Protein AF-A0A934S3Y1-F1 (afdb_monomer)

Nearest PDB structures (foldseek):
  7drw-assembly1_a  TM=1.392E-01  e=5.653E+00  Homo sapiens

Foldseek 3Di:
DDPPDDDDDDDDDDDPDDDPPDDPPPCQVVVVVVLLVLLVVLVVLLVVCVPDPQQFDAPDWDFAQPAPAFFQADPVLDGWLLLVQLVVVVVVSVVVVCVVPDDDDDPDDDDDDDDPDDPDVVLVVQLQVSQVSSPHPVRRRVRGGTHHNDLLSSLRNLSNPPVPPPCSSSRVSSSCSNVVCSSVCNNVSNVVSVVVSVVVVVVVVVVVVVVVD

Secondary structure (DSSP, 8-state):
------------------------TTSHHHHHHHHHHHHHHHHHHHHHHHT-----PPPPPEESS-SSEE-SB-TTSPBPHHHHHHHHHHHHHHHHHTTTS-SS--------------TTHHHHHHHHHHHHHTTHHHHHHHT-SEEESSHHHHHHHHHHHHTTSTTHHHHHHHHHHH-GGGGGGHHHHHHHHHHHHHHHHHHHHHHHHHHT-

Radius of gyration: 23.36 Å; Cα contacts (8 Å, |Δi|>4): 183; chains: 1; bounding box: 90×40×64 Å

Mean predicted aligned error: 12.87 Å

Sequence (213 aa):
MSQNAIRSLLLVLLVLLVPLSRMEAGNTYADIAKAQMVIAEIQKIVDKYNKLTIDLEPPEPIHGNSGKFYCPFKEDGSLTEWANKALNVQAGAYAGEKAGSAAGKALASKVPLGGLMSNKIKKQGKKMGAMAAIGGDKFVKKTTALSFGSLDELIVYLHAAERGNPDYQSAVASAMAIYPDMQSRVDYAINQAYKKAAKAQKEAAKAAKKKSK

Organism: NCBI:txid415221

Structure (mmCIF, N/CA/C/O backbone):
data_AF-A0A934S3Y1-F1
#
_entry.id   AF-A0A934S3Y1-F1
#
loop_
_atom_site.group_PDB
_atom_site.id
_atom_site.type_symbol
_atom_site.label_atom_id
_atom_site.label_alt_id
_atom_site.label_comp_id
_atom_site.label_asym_id
_atom_site.label_entity_id
_atom_site.label_seq_id
_atom_site.pdbx_PDB_ins_code
_atom_site.Cartn_x
_atom_site.Cartn_y
_atom_site.Cartn_z
_atom_site.occupancy
_atom_site.B_iso_or_equiv
_atom_site.auth_seq_id
_atom_site.auth_comp_id
_atom_site.auth_asym_id
_atom_site.auth_atom_id
_atom_site.pdbx_PDB_model_num
ATOM 1 N N . MET A 1 1 ? 65.050 -0.548 -9.655 1.00 40.28 1 MET A N 1
ATOM 2 C CA . MET A 1 1 ? 64.092 -0.108 -8.614 1.00 40.28 1 MET A CA 1
ATOM 3 C C . MET A 1 1 ? 63.436 1.174 -9.097 1.00 40.28 1 MET A C 1
ATOM 5 O O . MET A 1 1 ? 64.136 2.086 -9.509 1.00 40.28 1 MET A O 1
ATOM 9 N N . SER A 1 2 ? 62.110 1.148 -9.201 1.00 38.06 2 SER A N 1
ATOM 10 C CA . SER A 1 2 ? 61.279 2.054 -10.003 1.00 38.06 2 SER A CA 1
ATOM 11 C C . SER A 1 2 ? 61.089 3.424 -9.334 1.00 38.06 2 SER A C 1
ATOM 13 O O . SER A 1 2 ? 60.613 3.481 -8.200 1.00 38.06 2 SER A O 1
ATOM 15 N N . GLN A 1 3 ? 61.395 4.505 -10.062 1.00 41.34 3 GLN A N 1
ATOM 16 C CA . GLN A 1 3 ? 60.988 5.880 -9.751 1.00 41.34 3 GLN A CA 1
ATOM 17 C C . GLN A 1 3 ? 59.477 6.041 -9.973 1.00 41.34 3 GLN A C 1
ATOM 19 O O . GLN A 1 3 ? 59.046 6.546 -11.001 1.00 41.34 3 GLN A O 1
ATOM 24 N N . ASN A 1 4 ? 58.669 5.613 -9.011 1.00 39.97 4 ASN A N 1
ATOM 25 C CA . ASN A 1 4 ? 57.246 5.937 -8.979 1.00 39.97 4 ASN A CA 1
ATOM 26 C C . ASN A 1 4 ? 56.934 6.578 -7.633 1.00 39.97 4 ASN A C 1
ATOM 28 O O . ASN A 1 4 ? 56.434 5.932 -6.718 1.00 39.97 4 ASN A O 1
ATOM 32 N N . ALA A 1 5 ? 57.257 7.860 -7.514 1.00 41.88 5 ALA A N 1
ATOM 33 C CA . ALA A 1 5 ? 56.656 8.718 -6.514 1.00 41.88 5 ALA A CA 1
ATOM 34 C C . ALA A 1 5 ? 56.642 10.153 -7.046 1.00 41.88 5 ALA A C 1
ATOM 36 O O . ALA A 1 5 ? 57.683 10.715 -7.368 1.00 41.88 5 ALA A O 1
ATOM 37 N N . ILE A 1 6 ? 55.440 10.731 -7.050 1.00 46.16 6 ILE A N 1
ATOM 38 C CA . ILE A 1 6 ? 55.160 12.169 -7.101 1.00 46.16 6 ILE A CA 1
ATOM 39 C C . ILE A 1 6 ? 55.193 12.784 -8.505 1.00 46.16 6 ILE A C 1
ATOM 41 O O . ILE A 1 6 ? 56.207 13.303 -8.958 1.00 46.16 6 ILE A O 1
ATOM 45 N N . ARG A 1 7 ? 54.011 12.841 -9.132 1.00 38.22 7 ARG A N 1
ATOM 46 C CA . ARG A 1 7 ? 53.503 14.045 -9.812 1.00 38.22 7 ARG A CA 1
ATOM 47 C C . ARG A 1 7 ? 51.997 13.921 -10.035 1.00 38.22 7 ARG A C 1
ATOM 49 O O . ARG A 1 7 ? 51.523 13.237 -10.933 1.00 38.22 7 ARG A O 1
ATOM 56 N N . SER A 1 8 ? 51.263 14.568 -9.142 1.00 36.06 8 SER A N 1
ATOM 57 C CA . SER A 1 8 ? 49.834 14.827 -9.255 1.00 36.06 8 SER A CA 1
ATOM 58 C C . SER A 1 8 ? 49.529 15.825 -10.381 1.00 36.06 8 SER A C 1
ATOM 60 O O . SER A 1 8 ? 50.337 16.713 -10.644 1.00 36.06 8 SER A O 1
ATOM 62 N N . LEU A 1 9 ? 48.272 15.761 -10.845 1.00 33.91 9 LEU A N 1
ATOM 63 C CA . LEU A 1 9 ? 47.391 16.888 -11.209 1.00 33.91 9 LEU A CA 1
ATOM 64 C C . LEU A 1 9 ? 47.220 17.246 -12.712 1.00 33.91 9 LEU A C 1
ATOM 66 O O . LEU A 1 9 ? 48.181 17.612 -13.376 1.00 33.91 9 LEU A O 1
ATOM 70 N N . LEU A 1 10 ? 45.930 17.294 -13.124 1.00 34.50 10 LEU A N 1
ATOM 71 C CA . LEU A 1 10 ? 45.301 18.030 -14.257 1.00 34.50 10 LEU A CA 1
ATOM 72 C C . LEU A 1 10 ? 45.500 17.445 -15.676 1.00 34.50 10 LEU A C 1
ATOM 74 O O . LEU A 1 10 ? 46.599 17.050 -16.021 1.00 34.50 10 LEU A O 1
ATOM 78 N N . LEU A 1 11 ? 44.550 17.421 -16.623 1.00 35.47 11 LEU A N 1
ATOM 79 C CA . LEU A 1 11 ? 43.110 17.720 -16.761 1.00 35.47 11 LEU A CA 1
ATOM 80 C C . LEU A 1 11 ? 42.759 17.386 -18.248 1.00 35.47 11 LEU A C 1
ATOM 82 O O . LEU A 1 11 ? 43.659 17.250 -19.071 1.00 35.47 11 LEU A O 1
ATOM 86 N N . VAL A 1 12 ? 41.466 17.417 -18.593 1.00 35.00 12 VAL A N 1
ATOM 87 C CA . VAL A 1 12 ? 40.866 17.666 -19.932 1.00 35.00 12 VAL A CA 1
ATOM 88 C C . VAL A 1 12 ? 40.505 16.412 -20.757 1.00 35.00 12 VAL A C 1
ATOM 90 O O . VAL A 1 12 ? 41.360 15.738 -21.311 1.00 35.00 12 VAL A O 1
ATOM 93 N N . LEU A 1 13 ? 39.248 15.949 -20.694 1.00 36.44 13 LEU A N 1
ATOM 94 C CA . LEU A 1 13 ? 38.077 16.348 -21.512 1.00 36.44 13 LEU A CA 1
ATOM 95 C C . LEU A 1 13 ? 38.137 15.788 -22.949 1.00 36.44 13 LEU A C 1
ATOM 97 O O . LEU A 1 13 ? 38.702 16.412 -23.842 1.00 36.44 13 LEU A O 1
ATOM 101 N N . LEU A 1 14 ? 37.471 14.653 -23.190 1.00 33.47 14 LEU A N 1
ATOM 102 C CA . LEU A 1 14 ? 36.998 14.312 -24.531 1.00 33.47 14 LEU A CA 1
ATOM 103 C C . LEU A 1 14 ? 35.476 14.163 -24.508 1.00 33.47 14 LEU A C 1
ATOM 105 O O . LEU A 1 14 ? 34.901 13.286 -23.869 1.00 33.47 14 LEU A O 1
ATOM 109 N N . VAL A 1 15 ? 34.870 15.116 -25.198 1.00 43.38 15 VAL A N 1
ATOM 110 C CA . VAL A 1 15 ? 33.463 15.280 -25.531 1.00 43.38 15 VAL A CA 1
ATOM 111 C C . VAL A 1 15 ? 32.916 14.015 -26.201 1.00 43.38 15 VAL A C 1
ATOM 113 O O . VAL A 1 15 ? 33.358 13.657 -27.288 1.00 43.38 15 VAL A O 1
ATOM 116 N N . LEU A 1 16 ? 31.898 13.386 -25.606 1.00 33.28 16 LEU A N 1
ATOM 117 C CA . LEU A 1 16 ? 30.920 12.621 -26.379 1.00 33.28 16 LEU A CA 1
ATOM 118 C C . LEU A 1 16 ? 29.743 13.543 -26.675 1.00 33.28 16 LEU A C 1
ATOM 120 O O . LEU A 1 16 ? 28.832 13.737 -25.872 1.00 33.28 16 LEU A O 1
ATOM 124 N N . LEU A 1 17 ? 29.834 14.147 -27.856 1.00 42.22 17 LEU A N 1
ATOM 125 C CA . LEU A 1 17 ? 28.762 14.851 -28.529 1.00 42.22 17 LEU A CA 1
ATOM 126 C C . LEU A 1 17 ? 27.693 13.804 -28.884 1.00 42.22 17 LEU A C 1
ATOM 128 O O . LEU A 1 17 ? 27.829 13.075 -29.863 1.00 42.22 17 LEU A O 1
ATOM 132 N N . VAL A 1 18 ? 26.635 13.713 -28.084 1.00 40.12 18 VAL A N 1
ATOM 133 C CA . VAL A 1 18 ? 25.363 13.140 -28.536 1.00 40.12 18 VAL A CA 1
ATOM 134 C C . VAL A 1 18 ? 24.420 14.323 -28.751 1.00 40.12 18 VAL A C 1
ATOM 136 O O . VAL A 1 18 ? 24.320 15.181 -27.869 1.00 40.12 18 VAL A O 1
ATOM 139 N N . PRO A 1 19 ? 23.777 14.439 -29.924 1.00 37.56 19 PRO A N 1
ATOM 140 C CA . PRO A 1 19 ? 22.956 15.595 -30.247 1.00 37.56 19 PRO A CA 1
ATOM 141 C C . PRO A 1 19 ? 21.795 15.729 -29.258 1.00 37.56 19 PRO A C 1
ATOM 143 O O . PRO A 1 19 ? 21.041 14.776 -29.046 1.00 37.56 19 PRO A O 1
ATOM 146 N N . LEU A 1 20 ? 21.642 16.941 -28.703 1.00 39.53 20 LEU A N 1
ATOM 147 C CA . LEU A 1 20 ? 20.457 17.431 -27.993 1.00 39.53 20 LEU A CA 1
ATOM 148 C C . LEU A 1 20 ? 19.221 17.302 -28.900 1.00 39.53 20 LEU A C 1
ATOM 150 O O . LEU A 1 20 ? 18.751 18.260 -29.510 1.00 39.53 20 LEU A O 1
ATOM 154 N N . SER A 1 21 ? 18.664 16.104 -28.992 1.00 39.38 21 SER A N 1
ATOM 155 C CA . SER A 1 21 ? 17.349 15.890 -29.577 1.00 39.38 21 SER A CA 1
ATOM 156 C C . SER A 1 21 ? 16.350 15.904 -28.433 1.00 39.38 21 SER A C 1
ATOM 158 O O . SER A 1 21 ? 16.060 14.877 -27.835 1.00 39.38 21 SER A O 1
ATOM 160 N N . ARG A 1 22 ? 15.893 17.118 -28.106 1.00 44.84 22 ARG A N 1
ATOM 161 C CA . ARG A 1 22 ? 14.663 17.424 -27.360 1.00 44.84 22 ARG A CA 1
ATOM 162 C C . ARG A 1 22 ? 14.364 16.487 -26.181 1.00 44.84 22 ARG A C 1
ATOM 164 O O . ARG A 1 22 ? 13.443 15.680 -26.236 1.00 44.84 22 ARG A O 1
ATOM 171 N N . MET A 1 23 ? 15.067 16.681 -25.070 1.00 38.75 23 MET A N 1
ATOM 172 C CA . MET A 1 23 ? 14.446 16.408 -23.776 1.00 38.75 23 MET A CA 1
ATOM 173 C C . MET A 1 23 ? 13.586 17.616 -23.417 1.00 38.75 23 MET A C 1
ATOM 175 O O . MET A 1 23 ? 14.097 18.715 -23.206 1.00 38.75 23 MET A O 1
ATOM 179 N N . GLU A 1 24 ? 12.268 17.429 -23.417 1.00 40.25 24 GLU A N 1
ATOM 180 C CA . GLU A 1 24 ? 11.313 18.408 -22.905 1.00 40.25 24 GLU A CA 1
ATOM 181 C C . GLU A 1 24 ? 11.569 18.628 -21.405 1.00 40.25 24 GLU A C 1
ATOM 183 O O . GLU A 1 24 ? 11.012 17.951 -20.546 1.00 40.25 24 GLU A O 1
ATOM 188 N N . ALA A 1 25 ? 12.420 19.599 -21.077 1.00 39.31 25 ALA A N 1
ATOM 189 C CA . ALA A 1 25 ? 12.795 19.978 -19.714 1.00 39.31 25 ALA A CA 1
ATOM 190 C C . ALA A 1 25 ? 11.669 20.694 -18.925 1.00 39.31 25 ALA A C 1
ATOM 192 O O . ALA A 1 25 ? 11.941 21.484 -18.025 1.00 39.31 25 ALA A O 1
ATOM 193 N N . GLY A 1 26 ? 10.397 20.454 -19.263 1.00 37.97 26 GLY A N 1
ATOM 194 C CA . GLY A 1 26 ? 9.248 21.185 -18.715 1.00 37.97 26 GLY A CA 1
ATOM 195 C C . GLY A 1 26 ? 8.527 20.522 -17.535 1.00 37.97 26 GLY A C 1
ATOM 196 O O . GLY A 1 26 ? 7.895 21.226 -16.754 1.00 37.97 26 GLY A O 1
ATOM 197 N N . ASN A 1 27 ? 8.612 19.195 -17.366 1.00 49.94 27 ASN A N 1
ATOM 198 C CA . ASN A 1 27 ? 7.755 18.460 -16.409 1.00 49.94 27 ASN A CA 1
ATOM 199 C C . ASN A 1 27 ? 8.512 17.705 -15.304 1.00 49.94 27 ASN A C 1
ATOM 201 O O . ASN A 1 27 ? 7.923 17.240 -14.333 1.00 49.94 27 ASN A O 1
ATOM 205 N N . THR A 1 28 ? 9.829 17.622 -15.415 1.00 52.38 28 THR A N 1
ATOM 206 C CA . THR A 1 28 ? 10.618 16.574 -14.770 1.00 52.38 28 THR A CA 1
ATOM 207 C C . THR A 1 28 ? 10.890 16.815 -13.283 1.00 52.38 28 THR A C 1
ATOM 209 O O . THR A 1 28 ? 10.587 15.979 -12.434 1.00 52.38 28 THR A O 1
ATOM 212 N N . TYR A 1 29 ? 11.367 18.011 -12.923 1.00 40.22 29 TYR A N 1
ATOM 213 C CA . TYR A 1 29 ? 11.567 18.389 -11.517 1.00 40.22 29 TYR A CA 1
ATOM 214 C C . TYR A 1 29 ? 10.252 18.421 -10.731 1.00 40.22 29 TYR A C 1
ATOM 216 O O . TYR A 1 29 ? 10.210 18.045 -9.558 1.00 40.22 29 TYR A O 1
ATOM 224 N N . ALA A 1 30 ? 9.167 18.835 -11.391 1.00 48.41 30 ALA A N 1
ATOM 225 C CA . ALA A 1 30 ? 7.839 18.846 -10.799 1.00 48.41 30 ALA A CA 1
ATOM 226 C C . ALA A 1 30 ? 7.350 17.424 -10.484 1.00 48.41 30 ALA A C 1
ATOM 228 O O . ALA A 1 30 ? 6.681 17.230 -9.474 1.00 48.41 30 ALA A O 1
ATOM 229 N N . ASP A 1 31 ? 7.689 16.429 -11.302 1.00 53.44 31 ASP A N 1
ATOM 230 C CA . ASP A 1 31 ? 7.222 15.053 -11.121 1.00 53.44 31 ASP A CA 1
ATOM 231 C C . ASP A 1 31 ? 7.981 14.308 -10.009 1.00 53.44 31 ASP A C 1
ATOM 233 O O . ASP A 1 31 ? 7.362 13.591 -9.218 1.00 53.44 31 ASP A O 1
ATOM 237 N N . ILE A 1 32 ? 9.276 14.584 -9.837 1.00 51.12 32 ILE A N 1
ATOM 238 C CA . ILE A 1 32 ? 10.084 14.086 -8.709 1.00 51.12 32 ILE A CA 1
ATOM 239 C C . ILE A 1 32 ? 9.597 14.682 -7.384 1.00 51.12 32 ILE A C 1
ATOM 241 O O . ILE A 1 32 ? 9.358 13.959 -6.413 1.00 51.12 32 ILE A O 1
ATOM 245 N N . ALA A 1 33 ? 9.417 16.006 -7.343 1.00 55.78 33 ALA A N 1
ATOM 246 C CA . ALA A 1 33 ? 8.917 16.691 -6.156 1.00 55.78 33 ALA A CA 1
ATOM 247 C C . ALA A 1 33 ? 7.509 16.200 -5.783 1.00 55.78 33 ALA A C 1
ATOM 249 O O . ALA A 1 33 ? 7.220 15.984 -4.606 1.00 55.78 33 ALA A O 1
ATOM 250 N N . LYS A 1 34 ? 6.643 15.948 -6.775 1.00 60.53 34 LYS A N 1
ATOM 251 C CA . LYS A 1 34 ? 5.324 15.340 -6.548 1.00 60.53 34 LYS A CA 1
ATOM 252 C C . LYS A 1 34 ? 5.440 13.958 -5.915 1.00 60.53 34 LYS A C 1
ATOM 254 O O . LYS A 1 34 ? 4.768 13.734 -4.916 1.00 60.53 34 LYS A O 1
ATOM 259 N N . ALA A 1 35 ? 6.292 13.067 -6.428 1.00 60.22 35 ALA A N 1
ATOM 260 C CA . ALA A 1 35 ? 6.467 11.726 -5.860 1.00 60.22 35 ALA A CA 1
ATOM 261 C C . ALA A 1 35 ? 6.898 11.771 -4.381 1.00 60.22 35 ALA A C 1
ATOM 263 O O . ALA A 1 35 ? 6.346 11.053 -3.548 1.00 60.22 35 ALA A O 1
ATOM 264 N N . GLN A 1 36 ? 7.811 12.677 -4.027 1.00 59.97 36 GLN A N 1
ATOM 265 C CA . GLN A 1 36 ? 8.236 12.873 -2.636 1.00 59.97 36 GLN A CA 1
ATOM 266 C C . GLN A 1 36 ? 7.125 13.443 -1.752 1.00 59.97 36 GLN A C 1
ATOM 268 O O . GLN A 1 36 ? 6.953 12.999 -0.617 1.00 59.97 36 GLN A O 1
ATOM 273 N N . MET A 1 37 ? 6.341 14.395 -2.269 1.00 65.19 37 MET A N 1
ATOM 274 C CA . MET A 1 37 ? 5.175 14.923 -1.557 1.00 65.19 37 MET A CA 1
ATOM 275 C C . MET A 1 37 ? 4.133 13.833 -1.293 1.00 65.19 37 MET A C 1
ATOM 277 O O . MET A 1 37 ? 3.589 13.789 -0.194 1.00 65.19 37 MET A O 1
ATOM 281 N N . VAL A 1 38 ? 3.902 12.933 -2.255 1.00 65.94 38 VAL A N 1
ATOM 282 C CA . VAL A 1 38 ? 2.979 11.799 -2.099 1.00 65.94 38 VAL A CA 1
ATOM 283 C C . VAL A 1 38 ? 3.429 10.876 -0.963 1.00 65.94 38 VAL A C 1
ATOM 285 O O . VAL A 1 38 ? 2.630 10.553 -0.088 1.00 65.94 38 VAL A O 1
ATOM 288 N N . ILE A 1 39 ? 4.711 10.498 -0.919 1.00 70.00 39 ILE A N 1
ATOM 289 C CA . ILE A 1 39 ? 5.253 9.642 0.153 1.00 70.00 39 ILE A CA 1
ATOM 290 C C . ILE A 1 39 ? 5.147 10.338 1.518 1.00 70.00 39 ILE A C 1
ATOM 292 O O . ILE A 1 39 ? 4.715 9.726 2.495 1.00 70.00 39 ILE A O 1
ATOM 296 N N . ALA A 1 40 ? 5.475 11.630 1.590 1.00 72.00 40 ALA A N 1
ATOM 297 C CA . ALA A 1 40 ? 5.358 12.401 2.827 1.00 72.00 40 ALA A CA 1
ATOM 298 C C . ALA A 1 40 ? 3.901 12.539 3.308 1.00 72.00 40 ALA A C 1
ATOM 300 O O . ALA A 1 40 ? 3.639 12.514 4.510 1.00 72.00 40 ALA A O 1
ATOM 301 N N . GLU A 1 41 ? 2.944 12.688 2.389 1.00 75.06 41 GLU A N 1
ATOM 302 C CA . GLU A 1 41 ? 1.511 12.704 2.698 1.00 75.06 41 GLU A CA 1
ATOM 303 C C . GLU A 1 41 ? 1.052 11.361 3.279 1.00 75.06 41 GLU A C 1
ATOM 305 O O . GLU A 1 41 ? 0.373 11.338 4.305 1.00 75.06 41 GLU A O 1
ATOM 310 N N . ILE A 1 42 ? 1.494 10.246 2.696 1.00 75.50 42 ILE A N 1
ATOM 311 C CA . ILE A 1 42 ? 1.194 8.900 3.200 1.00 75.50 42 ILE A CA 1
ATOM 312 C C . ILE A 1 42 ? 1.771 8.706 4.597 1.00 75.50 42 ILE A C 1
ATOM 314 O O . ILE A 1 42 ? 1.056 8.227 5.473 1.00 75.50 42 ILE A O 1
ATOM 318 N N . GLN A 1 43 ? 3.013 9.132 4.845 1.00 78.44 43 GLN A N 1
ATOM 319 C CA . GLN A 1 43 ? 3.606 9.026 6.179 1.00 78.44 43 GLN A CA 1
ATOM 320 C C . GLN A 1 43 ? 2.787 9.801 7.217 1.00 78.44 43 GLN A C 1
ATOM 322 O O . GLN A 1 43 ? 2.489 9.269 8.280 1.00 78.44 43 GLN A O 1
ATOM 327 N N . LYS A 1 44 ? 2.327 11.017 6.891 1.00 84.00 44 LYS A N 1
ATOM 328 C CA . LYS A 1 44 ? 1.439 11.785 7.782 1.00 84.00 44 LYS A CA 1
ATOM 329 C 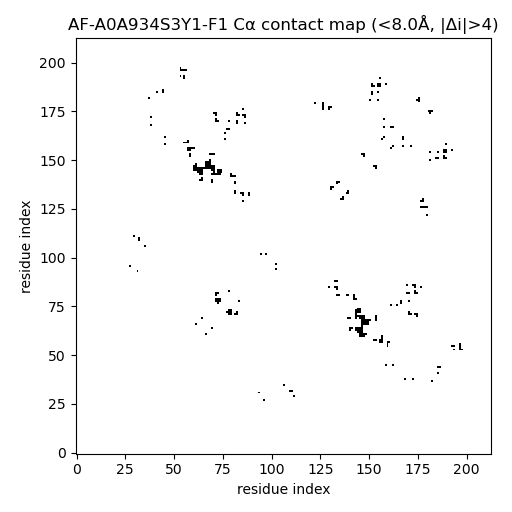C . LYS A 1 44 ? 0.127 11.056 8.068 1.00 84.00 44 LYS A C 1
ATOM 331 O O . LYS A 1 44 ? -0.376 11.130 9.189 1.00 84.00 44 LYS A O 1
ATOM 336 N N . ILE A 1 45 ? -0.442 10.383 7.068 1.00 85.00 45 ILE A N 1
ATOM 337 C CA . ILE A 1 45 ? -1.650 9.569 7.237 1.00 85.00 45 ILE A CA 1
ATOM 338 C C . ILE A 1 45 ? -1.354 8.384 8.165 1.00 85.00 45 ILE A C 1
ATOM 340 O O . ILE A 1 45 ? -2.086 8.170 9.129 1.00 85.00 45 ILE A O 1
ATOM 344 N N . VAL A 1 46 ? -0.261 7.659 7.939 1.00 83.38 46 VAL A N 1
ATOM 345 C CA . VAL A 1 46 ? 0.162 6.543 8.798 1.00 83.38 46 VAL A CA 1
ATOM 346 C C . VAL A 1 46 ? 0.376 7.016 10.238 1.00 83.38 46 VAL A C 1
ATOM 348 O O . VAL A 1 46 ? -0.199 6.440 11.160 1.00 83.38 46 VAL A O 1
ATOM 351 N N . ASP A 1 47 ? 1.085 8.125 10.444 1.00 87.44 47 ASP A N 1
ATOM 352 C CA . ASP A 1 47 ? 1.334 8.713 11.766 1.00 87.44 47 ASP A CA 1
ATOM 353 C C . ASP A 1 47 ? 0.042 9.164 12.462 1.00 87.44 47 ASP A C 1
ATOM 355 O O . ASP A 1 47 ? -0.090 9.049 13.683 1.00 87.44 47 ASP A O 1
ATOM 359 N N . LYS A 1 48 ? -0.933 9.683 11.704 1.00 90.62 48 LYS A N 1
ATOM 360 C CA . LYS A 1 48 ? -2.269 10.027 12.216 1.00 90.62 48 LYS A CA 1
ATOM 361 C C . LYS A 1 48 ? -2.961 8.794 12.794 1.00 90.62 48 LYS A C 1
ATOM 363 O O . LYS A 1 48 ? -3.559 8.894 13.864 1.00 90.62 48 LYS A O 1
ATOM 368 N N . TYR A 1 49 ? -2.879 7.656 12.110 1.00 88.06 49 TYR A N 1
ATOM 369 C CA . TYR A 1 49 ? -3.564 6.427 12.511 1.00 88.06 49 TYR A CA 1
ATOM 370 C C . TYR A 1 49 ? -2.795 5.598 13.547 1.00 88.06 49 TYR A C 1
ATOM 372 O O . TYR A 1 49 ? -3.428 4.982 14.399 1.00 88.06 49 TYR A O 1
ATOM 380 N N . ASN A 1 50 ? -1.463 5.671 13.577 1.00 84.38 50 ASN A N 1
ATOM 381 C CA . ASN A 1 50 ? -0.628 5.033 14.606 1.00 84.38 50 ASN A CA 1
ATOM 382 C C . ASN A 1 50 ? -0.882 5.573 16.021 1.00 84.38 50 ASN A C 1
ATOM 384 O O . ASN A 1 50 ? -0.570 4.913 17.005 1.00 84.38 50 ASN A O 1
ATOM 388 N N . LYS A 1 51 ? -1.462 6.772 16.137 1.00 87.19 51 LYS A N 1
ATOM 389 C CA . LYS A 1 51 ? -1.876 7.355 17.422 1.00 87.19 51 LYS A CA 1
ATOM 390 C C . LYS A 1 51 ? -3.158 6.734 17.976 1.00 87.19 51 LYS A C 1
ATOM 392 O O . LYS A 1 51 ? -3.509 6.998 19.124 1.00 87.19 51 LYS A O 1
ATOM 397 N N . LEU A 1 52 ? -3.893 5.970 17.169 1.00 86.31 52 LEU A N 1
ATOM 398 C CA . LEU A 1 52 ? -5.102 5.296 17.618 1.00 86.31 52 LEU A CA 1
ATOM 399 C C . LEU A 1 52 ? -4.727 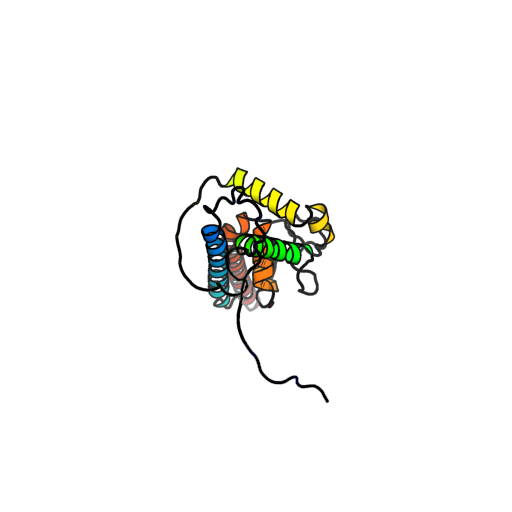3.999 18.334 1.00 86.31 52 LEU A C 1
ATOM 401 O O . LEU A 1 52 ? -3.912 3.223 17.853 1.00 86.31 52 LEU A O 1
ATOM 405 N N . THR A 1 53 ? -5.380 3.735 19.462 1.00 81.75 53 THR A N 1
ATOM 406 C CA . THR A 1 53 ? -5.202 2.504 20.251 1.00 81.75 53 THR A CA 1
ATOM 407 C C . THR A 1 53 ? -6.029 1.327 19.731 1.00 81.75 53 THR A C 1
ATOM 409 O O . THR A 1 53 ? -6.071 0.268 20.351 1.00 81.75 53 THR A O 1
ATOM 412 N N . ILE A 1 54 ? -6.733 1.516 18.614 1.00 85.81 54 ILE A N 1
ATOM 413 C CA . ILE A 1 54 ? -7.526 0.471 17.976 1.00 85.81 54 ILE A CA 1
ATOM 414 C C . ILE A 1 54 ? -6.581 -0.389 17.150 1.00 85.81 54 ILE A C 1
ATOM 416 O O . ILE A 1 54 ? -5.990 0.103 16.190 1.00 85.81 54 ILE A O 1
ATOM 420 N N . ASP A 1 55 ? -6.486 -1.667 17.502 1.00 84.88 55 ASP A N 1
ATOM 421 C CA . ASP A 1 55 ? -5.851 -2.643 16.631 1.00 84.88 55 ASP A CA 1
ATOM 422 C C . ASP A 1 55 ? -6.753 -2.919 15.425 1.00 84.88 55 ASP A C 1
ATOM 424 O O . ASP A 1 55 ? -7.962 -3.141 15.570 1.00 84.88 55 ASP A O 1
ATOM 428 N N . LEU A 1 56 ? -6.175 -2.809 14.233 1.00 91.38 56 LEU A N 1
ATOM 429 C CA . LEU A 1 56 ? -6.901 -2.929 12.980 1.00 91.38 56 LEU A CA 1
ATOM 430 C C . LEU A 1 56 ? -6.601 -4.288 12.370 1.00 91.38 56 LEU A C 1
ATOM 432 O O . LEU A 1 56 ? -5.494 -4.524 11.897 1.00 91.38 56 LEU A O 1
ATOM 436 N N . GLU A 1 57 ? -7.612 -5.148 12.340 1.00 91.88 57 GLU A N 1
ATOM 437 C CA . GLU A 1 57 ? -7.515 -6.442 11.679 1.00 91.88 57 GLU A CA 1
ATOM 438 C C . GLU A 1 57 ? -7.351 -6.246 10.158 1.00 91.88 57 GLU A C 1
ATOM 440 O O . GLU A 1 57 ? -8.154 -5.523 9.544 1.00 91.88 57 GLU A O 1
ATOM 445 N N . PRO A 1 58 ? -6.309 -6.828 9.538 1.00 93.75 58 PRO A N 1
ATOM 446 C CA . PRO A 1 58 ? -6.107 -6.721 8.102 1.00 93.75 58 PRO A CA 1
ATOM 447 C C . PRO A 1 58 ? -7.224 -7.463 7.347 1.00 93.75 58 PRO A C 1
ATOM 449 O O . PRO A 1 58 ? -7.663 -8.525 7.785 1.00 93.75 58 PRO A O 1
ATOM 452 N N . PRO A 1 59 ? -7.685 -6.945 6.194 1.00 95.50 59 PRO A N 1
ATOM 453 C CA . PRO A 1 59 ? -8.546 -7.697 5.294 1.00 95.50 59 PRO A CA 1
ATOM 454 C C . PRO A 1 59 ? -7.866 -8.999 4.875 1.00 95.50 59 PRO A C 1
ATOM 456 O O . PRO A 1 59 ? -6.668 -9.003 4.589 1.00 95.50 59 PRO A O 1
ATOM 459 N N . GLU A 1 60 ? -8.639 -10.077 4.795 1.00 96.00 60 GLU A N 1
ATOM 460 C CA . GLU A 1 60 ? -8.136 -11.366 4.330 1.00 96.00 60 GLU A CA 1
ATOM 461 C C . GLU A 1 60 ? -7.686 -11.256 2.861 1.00 96.00 60 GLU A C 1
ATOM 463 O O . GLU A 1 60 ? -8.476 -10.829 2.006 1.00 96.00 60 GLU A O 1
ATOM 468 N N . PRO A 1 61 ? -6.419 -11.576 2.545 1.00 96.00 61 PRO A N 1
ATOM 469 C CA . PRO A 1 61 ? -5.938 -11.525 1.177 1.00 96.00 61 PRO A CA 1
ATOM 470 C C . PRO A 1 61 ? -6.479 -12.700 0.359 1.00 96.00 61 PRO A C 1
ATOM 472 O O . PRO A 1 61 ? -6.655 -13.813 0.847 1.00 96.00 61 PRO A O 1
ATOM 475 N N . ILE A 1 62 ? -6.674 -12.476 -0.938 1.00 97.12 62 ILE A N 1
ATOM 476 C CA . ILE A 1 62 ? -6.941 -13.548 -1.895 1.00 97.12 62 ILE A CA 1
ATOM 477 C C . ILE A 1 62 ? -5.594 -14.125 -2.330 1.00 97.12 62 ILE A C 1
ATOM 479 O O . ILE A 1 62 ? -4.830 -13.451 -3.030 1.00 97.12 62 ILE A O 1
ATOM 483 N N . HIS A 1 63 ? -5.306 -15.368 -1.946 1.00 95.12 63 HIS A N 1
ATOM 484 C CA . HIS A 1 63 ? -4.083 -16.050 -2.372 1.00 95.12 63 HIS A CA 1
ATOM 485 C C . HIS A 1 63 ? -4.029 -16.201 -3.899 1.00 95.12 63 HIS A C 1
ATOM 487 O O . HIS A 1 63 ? -5.009 -16.543 -4.568 1.00 95.12 63 HIS A O 1
ATOM 493 N N . GLY A 1 64 ? -2.854 -15.931 -4.457 1.00 92.75 64 GLY A N 1
ATOM 494 C CA . GLY A 1 64 ? -2.613 -15.841 -5.888 1.00 92.75 64 GLY A CA 1
ATOM 495 C C . GLY A 1 64 ? -3.025 -14.494 -6.484 1.00 92.75 64 GLY A C 1
ATOM 496 O O . GLY A 1 64 ? -2.859 -13.429 -5.889 1.00 92.75 64 GLY A O 1
ATOM 497 N N . ASN A 1 65 ? -3.522 -14.538 -7.719 1.00 93.38 65 ASN A N 1
ATOM 498 C CA . ASN A 1 65 ? -3.704 -13.366 -8.581 1.00 93.38 65 ASN A CA 1
ATOM 499 C C . ASN A 1 65 ? -5.117 -13.253 -9.181 1.00 93.38 65 ASN A C 1
ATOM 501 O O . ASN A 1 65 ? -5.303 -12.606 -10.212 1.00 93.38 65 ASN A O 1
ATOM 505 N N . SER A 1 66 ? -6.106 -13.895 -8.556 1.00 95.12 66 SER A N 1
ATOM 506 C CA . SER A 1 66 ? -7.508 -13.838 -8.989 1.00 95.12 66 SER A CA 1
ATOM 507 C C . SER A 1 66 ? -8.202 -12.529 -8.590 1.00 95.12 66 SER A C 1
ATOM 509 O O . SER A 1 66 ? -9.216 -12.167 -9.189 1.00 95.12 66 SER A O 1
ATOM 511 N N . GLY A 1 67 ? -7.649 -11.788 -7.624 1.00 95.44 67 GLY A N 1
ATOM 512 C CA . GLY A 1 67 ? -8.080 -10.439 -7.276 1.00 95.44 67 GLY A CA 1
ATOM 513 C C . GLY A 1 67 ? -7.719 -9.393 -8.336 1.00 95.44 67 GLY A C 1
ATOM 514 O O . GLY A 1 67 ? -6.862 -9.583 -9.197 1.00 95.44 67 GLY A O 1
ATOM 515 N N . LYS A 1 68 ? -8.374 -8.232 -8.256 1.00 95.50 68 LYS A N 1
ATOM 516 C CA . LYS A 1 68 ? -8.182 -7.108 -9.188 1.00 95.50 68 LYS A CA 1
ATOM 517 C C . LYS A 1 68 ? -6.969 -6.238 -8.843 1.00 95.50 68 LYS A C 1
ATOM 519 O O . LYS A 1 68 ? -6.472 -5.512 -9.708 1.00 95.50 68 LYS A O 1
ATOM 524 N N . PHE A 1 69 ? -6.534 -6.269 -7.586 1.00 96.81 69 PHE A N 1
ATOM 525 C CA . PHE A 1 69 ? -5.454 -5.437 -7.064 1.00 96.81 69 PHE A CA 1
ATOM 526 C C . PHE A 1 69 ? -4.373 -6.318 -6.445 1.00 96.81 69 PHE A C 1
ATOM 528 O O . PHE A 1 69 ? -4.606 -6.990 -5.449 1.00 96.81 69 PHE A O 1
ATOM 535 N N . TYR A 1 70 ? -3.198 -6.326 -7.058 1.00 97.31 70 TYR A N 1
ATOM 536 C CA . TYR A 1 70 ? -2.061 -7.147 -6.651 1.00 97.31 70 TYR A CA 1
ATOM 537 C C . TYR A 1 70 ? -1.266 -6.514 -5.511 1.00 97.31 70 TYR A C 1
ATOM 539 O O . TYR A 1 70 ? -0.969 -5.315 -5.555 1.00 97.31 70 TYR A O 1
ATOM 547 N N . CYS A 1 71 ? -0.907 -7.328 -4.522 1.00 97.25 71 CYS A N 1
ATOM 548 C CA . CYS A 1 71 ? -0.074 -6.922 -3.405 1.00 97.25 71 CYS A CA 1
ATOM 549 C C . CYS A 1 71 ? 1.385 -6.750 -3.860 1.00 97.25 71 CYS A C 1
ATOM 551 O O . CYS A 1 71 ? 1.907 -7.611 -4.574 1.00 97.25 71 CYS A O 1
ATOM 553 N N . PRO A 1 72 ? 2.060 -5.657 -3.465 1.00 96.00 72 PRO A N 1
ATOM 554 C CA . PRO A 1 72 ? 3.487 -5.468 -3.721 1.00 96.00 72 PRO A CA 1
ATOM 555 C C . PRO A 1 72 ? 4.385 -6.374 -2.870 1.00 96.00 72 PRO A C 1
ATOM 557 O O . PRO A 1 72 ? 5.568 -6.474 -3.188 1.00 96.00 72 PRO A O 1
ATOM 560 N N . PHE A 1 73 ? 3.843 -7.037 -1.845 1.00 96.25 73 PHE A N 1
ATOM 561 C CA . PHE A 1 73 ? 4.553 -7.987 -0.991 1.00 96.25 73 PHE A CA 1
ATOM 562 C C . PHE A 1 73 ? 4.279 -9.444 -1.371 1.00 96.25 73 PHE A C 1
ATOM 564 O O . PHE A 1 73 ? 3.205 -9.794 -1.872 1.00 96.25 73 PHE A O 1
ATOM 571 N N . LYS A 1 74 ? 5.273 -10.289 -1.109 1.00 94.31 74 LYS A N 1
ATOM 572 C CA . LYS A 1 74 ? 5.149 -11.745 -1.048 1.00 94.31 74 LYS A CA 1
ATOM 573 C C . LYS A 1 74 ? 4.677 -12.168 0.346 1.00 94.31 74 LYS A C 1
ATOM 575 O O . LYS A 1 74 ? 4.634 -11.363 1.269 1.00 94.31 74 LYS A O 1
ATOM 580 N N . GLU A 1 75 ? 4.356 -13.448 0.500 1.00 92.06 75 GLU A N 1
ATOM 581 C CA . GLU A 1 75 ? 3.929 -14.020 1.788 1.00 92.06 75 GLU A CA 1
ATOM 582 C C . GLU A 1 75 ? 5.018 -13.959 2.874 1.00 92.06 75 GLU A C 1
ATOM 584 O O . GLU A 1 75 ? 4.699 -13.968 4.057 1.00 92.06 75 GLU A O 1
ATOM 589 N N . ASP A 1 76 ? 6.294 -13.853 2.492 1.00 91.38 76 ASP A N 1
ATOM 590 C CA . ASP A 1 76 ? 7.426 -13.710 3.417 1.00 91.38 76 ASP A CA 1
ATOM 591 C C . ASP A 1 76 ? 7.700 -12.254 3.850 1.00 91.38 76 ASP A C 1
ATOM 593 O O . ASP A 1 76 ? 8.669 -11.997 4.564 1.00 91.38 76 ASP A O 1
ATOM 597 N N . GLY A 1 77 ? 6.876 -11.295 3.411 1.0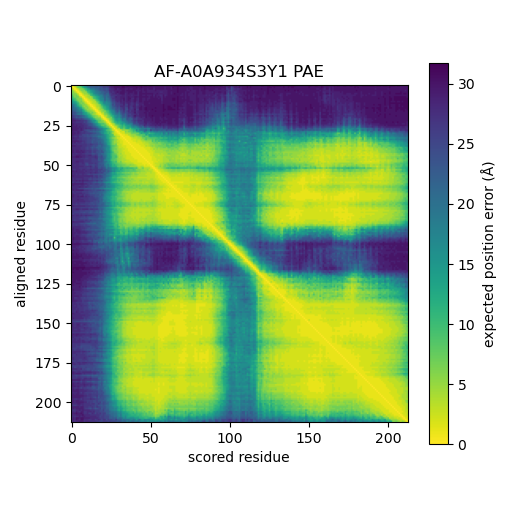0 89.81 77 GLY A N 1
ATOM 598 C CA . GLY A 1 77 ? 7.046 -9.870 3.706 1.00 89.81 77 GLY A CA 1
ATOM 599 C C . GLY A 1 77 ? 8.109 -9.164 2.856 1.00 89.81 77 GLY A C 1
ATOM 600 O O . GLY A 1 77 ? 8.345 -7.973 3.056 1.00 89.81 77 GLY A O 1
ATOM 601 N N . SER A 1 78 ? 8.737 -9.842 1.890 1.00 92.75 78 SER A N 1
ATOM 602 C CA . SER A 1 78 ? 9.636 -9.210 0.918 1.00 92.75 78 SER A CA 1
ATOM 603 C C . SER A 1 78 ? 8.871 -8.625 -0.273 1.00 92.75 78 SER A C 1
ATOM 605 O O . SER A 1 78 ? 7.758 -9.043 -0.607 1.00 92.75 78 SER A O 1
ATOM 607 N N . LEU A 1 79 ? 9.463 -7.643 -0.955 1.00 91.06 79 LEU A N 1
ATOM 608 C CA . LEU A 1 79 ? 8.874 -7.077 -2.168 1.00 91.06 79 LEU A CA 1
ATOM 609 C C . LEU A 1 79 ? 8.829 -8.098 -3.315 1.00 91.06 79 LEU A C 1
ATOM 611 O O . LEU A 1 79 ? 9.791 -8.811 -3.610 1.00 91.06 79 LEU A O 1
ATOM 615 N N . THR A 1 80 ? 7.719 -8.091 -4.046 1.00 94.88 80 THR A N 1
ATOM 616 C CA . THR A 1 80 ? 7.571 -8.806 -5.318 1.00 94.88 80 THR A CA 1
ATOM 617 C C . THR A 1 80 ? 8.553 -8.291 -6.372 1.00 94.88 80 THR A C 1
ATOM 619 O O . THR A 1 80 ? 9.043 -7.156 -6.338 1.00 94.88 80 THR A O 1
ATOM 622 N N . GLU A 1 81 ? 8.829 -9.115 -7.376 1.00 93.50 81 GLU A N 1
ATOM 623 C CA . GLU A 1 81 ? 9.698 -8.751 -8.493 1.00 93.50 81 GLU A CA 1
ATOM 624 C C . GLU A 1 81 ? 9.123 -7.567 -9.280 1.00 93.50 81 GLU A C 1
ATOM 626 O O . GLU A 1 81 ? 9.870 -6.692 -9.725 1.00 93.50 81 GLU A O 1
ATOM 631 N N . TRP A 1 82 ? 7.795 -7.500 -9.433 1.00 92.50 82 TRP A N 1
ATOM 632 C CA . TRP A 1 82 ? 7.158 -6.371 -10.101 1.00 92.50 82 TRP A CA 1
ATOM 633 C C . TRP A 1 82 ? 7.253 -5.084 -9.283 1.00 92.50 82 TRP A C 1
ATOM 635 O O . TRP A 1 82 ? 7.471 -4.026 -9.879 1.00 92.50 82 TRP A O 1
ATOM 645 N N . ALA A 1 83 ? 7.158 -5.155 -7.952 1.00 88.00 83 ALA A N 1
ATOM 646 C CA . ALA A 1 83 ? 7.324 -3.993 -7.085 1.00 88.00 83 ALA A CA 1
ATOM 647 C C . ALA A 1 83 ? 8.754 -3.442 -7.173 1.00 88.00 83 ALA A C 1
ATOM 649 O O . ALA A 1 83 ? 8.945 -2.252 -7.434 1.00 88.00 83 ALA A O 1
ATOM 650 N N . ASN A 1 84 ? 9.757 -4.320 -7.091 1.00 82.62 84 ASN A N 1
ATOM 651 C CA . ASN A 1 84 ? 11.161 -3.959 -7.300 1.00 82.62 84 ASN A CA 1
ATOM 652 C C . ASN A 1 84 ? 11.397 -3.338 -8.684 1.00 82.62 84 ASN A C 1
ATOM 654 O O . ASN A 1 84 ? 12.084 -2.324 -8.819 1.00 82.62 84 ASN A O 1
ATOM 658 N N . LYS A 1 85 ? 10.783 -3.894 -9.733 1.00 82.00 85 LYS A N 1
ATOM 659 C CA . LYS A 1 85 ? 10.896 -3.332 -11.082 1.00 82.00 85 LYS A CA 1
ATOM 660 C C . LYS A 1 85 ? 10.203 -1.976 -11.210 1.00 82.00 85 LYS A C 1
ATOM 662 O O . LYS A 1 85 ? 10.735 -1.105 -11.890 1.00 82.00 85 LYS A O 1
ATOM 667 N N . ALA A 1 86 ? 9.064 -1.768 -10.552 1.00 78.50 86 ALA A N 1
ATOM 668 C CA . ALA A 1 86 ? 8.392 -0.470 -10.517 1.00 78.50 86 ALA A CA 1
ATOM 669 C C . ALA A 1 86 ? 9.287 0.607 -9.889 1.00 78.50 86 ALA A C 1
ATOM 671 O O . ALA A 1 86 ? 9.422 1.693 -10.454 1.00 78.50 86 ALA A O 1
ATOM 672 N N . LEU A 1 87 ? 9.960 0.282 -8.783 1.00 73.50 87 LEU A N 1
ATOM 673 C CA . LEU A 1 87 ? 10.920 1.173 -8.129 1.00 73.50 87 LEU A CA 1
ATOM 674 C C . LEU A 1 87 ? 12.138 1.442 -9.018 1.00 73.50 87 LEU A C 1
ATOM 676 O O . LEU A 1 87 ? 12.536 2.592 -9.173 1.00 73.50 87 LEU A O 1
ATOM 680 N N . ASN A 1 88 ? 12.680 0.417 -9.680 1.00 68.38 88 ASN A N 1
ATOM 681 C CA . ASN A 1 88 ? 13.803 0.577 -10.608 1.00 68.38 88 ASN A CA 1
ATOM 682 C C . ASN A 1 88 ? 13.441 1.412 -11.841 1.00 68.38 88 ASN A C 1
ATOM 684 O O . ASN A 1 88 ? 14.267 2.185 -12.314 1.00 68.38 88 ASN A O 1
ATOM 688 N N . VAL A 1 89 ? 12.216 1.299 -12.359 1.00 68.44 89 VAL A N 1
ATOM 689 C CA . VAL A 1 89 ? 11.729 2.159 -13.448 1.00 68.44 89 VAL A CA 1
ATOM 690 C C . VAL A 1 89 ? 11.609 3.606 -12.973 1.00 68.44 89 VAL A C 1
ATOM 692 O O . VAL A 1 89 ? 12.031 4.507 -13.691 1.00 68.44 89 VAL A O 1
ATOM 695 N N . GLN A 1 90 ? 11.099 3.845 -11.761 1.00 64.56 90 GLN A N 1
ATOM 696 C CA . GLN A 1 90 ? 11.055 5.190 -11.173 1.00 64.56 90 GLN A CA 1
ATOM 697 C C . GLN A 1 90 ? 12.465 5.759 -10.948 1.00 64.56 90 GLN A C 1
ATOM 699 O O . GLN A 1 90 ? 12.729 6.910 -11.292 1.00 64.56 90 GLN A O 1
ATOM 704 N N . ALA A 1 91 ? 13.390 4.950 -10.429 1.00 57.00 91 ALA A N 1
ATOM 705 C CA . ALA A 1 91 ? 14.781 5.334 -10.214 1.00 57.00 91 ALA A CA 1
ATOM 706 C C . ALA A 1 91 ? 15.541 5.549 -11.532 1.00 57.00 91 ALA A C 1
ATOM 708 O O . ALA A 1 91 ? 16.354 6.462 -11.620 1.00 57.00 91 ALA A O 1
ATOM 709 N N . GLY A 1 92 ? 15.275 4.742 -12.559 1.00 48.38 92 GLY A N 1
ATOM 710 C CA . GLY A 1 92 ? 15.862 4.858 -13.893 1.00 48.38 92 GLY A CA 1
ATOM 711 C C . GLY A 1 92 ? 15.326 6.058 -14.669 1.00 48.38 92 GLY A C 1
ATOM 712 O O . GLY A 1 92 ? 16.110 6.748 -15.313 1.00 48.38 92 GLY A O 1
ATOM 713 N N . ALA A 1 93 ? 14.030 6.360 -14.549 1.00 54.12 93 ALA A N 1
ATOM 714 C CA . ALA A 1 93 ? 13.463 7.620 -15.026 1.00 54.12 93 ALA A CA 1
ATOM 715 C C . ALA A 1 93 ? 14.174 8.795 -14.344 1.00 54.12 93 ALA A C 1
ATOM 717 O O . ALA A 1 93 ? 14.754 9.632 -15.024 1.00 54.12 93 ALA A O 1
ATOM 7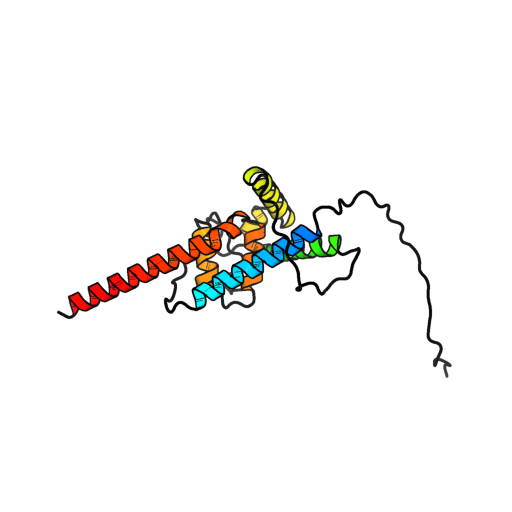18 N N . TYR A 1 94 ? 14.287 8.764 -13.015 1.00 48.38 94 TYR A N 1
ATOM 719 C CA . TYR A 1 94 ? 15.010 9.781 -12.256 1.00 48.38 94 TYR A CA 1
ATOM 720 C C . TYR A 1 94 ? 16.495 9.897 -12.640 1.00 48.38 94 TYR A C 1
ATOM 722 O O . TYR A 1 94 ? 17.012 11.002 -12.749 1.00 48.38 94 TYR A O 1
ATOM 730 N N . ALA A 1 95 ? 17.200 8.783 -12.854 1.00 39.06 95 ALA A N 1
ATOM 731 C CA . ALA A 1 95 ? 18.618 8.759 -13.211 1.00 39.06 95 ALA A CA 1
ATOM 732 C C . ALA A 1 95 ? 18.873 9.180 -14.667 1.00 39.06 95 ALA A C 1
ATOM 734 O O . ALA A 1 95 ? 19.845 9.883 -14.923 1.00 39.06 95 ALA A O 1
ATOM 735 N N . GLY A 1 96 ? 18.002 8.800 -15.606 1.00 41.06 96 GLY A N 1
ATOM 736 C CA . GLY A 1 96 ? 18.037 9.264 -16.996 1.00 41.06 96 GLY A CA 1
ATOM 737 C C . GLY A 1 96 ? 17.718 10.755 -17.112 1.00 41.06 96 GLY A C 1
ATOM 738 O O . GLY A 1 96 ? 18.348 11.463 -17.890 1.00 41.06 96 GLY A O 1
ATOM 739 N N . GLU A 1 97 ? 16.824 11.256 -16.262 1.00 46.59 97 GLU A N 1
ATOM 740 C CA . GLU A 1 97 ? 16.534 12.684 -16.095 1.00 46.59 97 GLU A CA 1
ATOM 741 C C . GLU A 1 97 ? 17.686 13.435 -15.400 1.00 46.59 97 GLU A C 1
ATOM 743 O O . GLU A 1 97 ? 17.976 14.589 -15.717 1.00 46.59 97 GLU A O 1
ATOM 748 N N . LYS A 1 98 ? 18.398 12.766 -14.484 1.00 41.88 98 LYS A N 1
ATOM 749 C CA . LYS A 1 98 ? 19.592 13.262 -13.782 1.00 41.88 98 LYS A CA 1
ATOM 750 C C . LYS A 1 98 ? 20.922 12.928 -14.452 1.00 41.88 98 LYS A C 1
ATOM 752 O O . LYS A 1 98 ? 21.970 13.242 -13.891 1.00 41.88 98 LYS A O 1
ATOM 757 N N . ALA A 1 99 ? 20.928 12.428 -15.682 1.00 41.12 99 ALA A N 1
ATOM 758 C CA . ALA A 1 99 ? 22.144 12.357 -16.492 1.00 41.12 99 ALA A CA 1
ATOM 759 C C . ALA A 1 99 ? 22.639 13.754 -16.950 1.00 41.12 99 ALA A C 1
ATOM 761 O O . ALA A 1 99 ? 23.598 13.847 -17.707 1.00 41.12 99 ALA A O 1
ATOM 762 N N . GLY A 1 100 ? 22.031 14.839 -16.439 1.00 39.47 100 GLY A N 1
ATOM 763 C CA . GLY A 1 100 ? 22.610 16.187 -16.343 1.00 39.47 100 GLY A CA 1
ATOM 764 C C . GLY A 1 100 ? 22.980 16.664 -14.919 1.00 39.47 100 GLY A C 1
ATOM 765 O O . GLY A 1 100 ? 23.469 17.779 -14.769 1.00 39.47 100 GLY A O 1
ATOM 766 N N . SER A 1 101 ? 22.760 15.885 -13.851 1.00 38.22 101 SER A N 1
ATOM 767 C CA . SER A 1 101 ? 23.078 16.266 -12.462 1.00 38.22 101 SER A CA 1
ATOM 768 C C . SER A 1 101 ? 23.031 15.069 -11.493 1.00 38.22 101 SER A C 1
ATOM 770 O O . SER A 1 101 ? 21.971 14.698 -11.002 1.00 38.22 101 SER A O 1
ATOM 772 N N . ALA A 1 102 ? 24.207 14.500 -11.214 1.00 35.72 102 ALA A N 1
ATOM 773 C CA . ALA A 1 102 ? 24.596 13.693 -10.050 1.00 35.72 102 ALA A CA 1
ATOM 774 C C . ALA A 1 102 ? 23.503 12.910 -9.277 1.00 35.72 102 ALA A C 1
ATOM 776 O O . ALA A 1 102 ? 22.651 13.445 -8.554 1.00 35.72 102 ALA A O 1
ATOM 777 N N . ALA A 1 103 ? 23.649 11.587 -9.344 1.00 42.56 103 ALA A N 1
ATOM 778 C CA . ALA A 1 103 ? 22.998 10.613 -8.487 1.00 42.56 103 ALA A CA 1
ATOM 779 C C . ALA A 1 103 ? 23.193 10.919 -6.987 1.00 42.56 103 ALA A C 1
ATOM 781 O O . ALA A 1 103 ? 24.259 11.341 -6.544 1.00 42.56 103 ALA A O 1
ATOM 782 N N . GLY A 1 104 ? 22.161 10.630 -6.192 1.00 39.69 104 GLY A N 1
ATOM 783 C CA . GLY A 1 104 ? 22.357 10.217 -4.799 1.00 39.69 104 GLY A CA 1
ATOM 784 C C . GLY A 1 104 ? 21.712 11.057 -3.699 1.00 39.69 104 GLY A C 1
ATOM 785 O O . GLY A 1 104 ? 21.434 10.501 -2.645 1.00 39.69 104 GLY A O 1
ATOM 786 N N . LYS A 1 105 ? 21.423 12.352 -3.874 1.00 38.03 105 LYS A N 1
ATOM 787 C CA . LYS A 1 105 ? 20.870 13.163 -2.766 1.00 38.03 105 LYS A CA 1
ATOM 788 C C . LYS A 1 105 ? 19.915 14.242 -3.256 1.00 38.03 105 LYS A C 1
ATOM 790 O O . LYS A 1 105 ? 20.348 15.286 -3.721 1.00 38.03 105 LYS A O 1
ATOM 795 N N . ALA A 1 106 ? 18.613 14.002 -3.140 1.00 40.22 106 ALA A N 1
ATOM 796 C CA . ALA A 1 106 ? 17.627 15.082 -3.133 1.00 40.22 106 ALA A CA 1
ATOM 797 C C . ALA A 1 106 ? 16.350 14.629 -2.419 1.00 40.22 106 ALA A C 1
ATOM 799 O O . ALA A 1 106 ? 15.280 14.665 -3.000 1.00 40.22 106 ALA A O 1
ATOM 800 N N . LEU A 1 107 ? 16.464 14.174 -1.171 1.00 42.78 107 LEU A N 1
ATOM 801 C CA . LEU A 1 107 ? 15.356 14.208 -0.212 1.00 42.78 107 LEU A CA 1
ATOM 802 C C . LEU A 1 107 ? 15.514 15.488 0.616 1.00 42.78 107 LEU A C 1
ATOM 804 O O . LEU A 1 107 ? 15.914 15.429 1.771 1.00 42.78 107 LEU A O 1
ATOM 808 N N . ALA A 1 108 ? 15.317 16.654 -0.000 1.00 34.94 108 ALA A N 1
ATOM 809 C CA . ALA A 1 108 ? 15.178 17.915 0.725 1.00 34.94 108 ALA A CA 1
ATOM 810 C C . ALA A 1 108 ? 14.638 19.024 -0.188 1.00 34.94 108 ALA A C 1
ATOM 812 O O . ALA A 1 108 ? 15.291 19.437 -1.142 1.00 34.94 108 ALA A O 1
ATOM 813 N N . SER A 1 109 ? 13.491 19.554 0.236 1.00 35.75 109 SER A N 1
ATOM 814 C CA . SER A 1 109 ? 13.041 20.938 0.060 1.00 35.75 109 SER A CA 1
ATOM 815 C C . SER A 1 109 ? 12.420 21.375 -1.277 1.00 35.75 109 SER A C 1
ATOM 817 O O . SER A 1 109 ? 13.102 21.655 -2.256 1.00 35.75 109 SER A O 1
ATOM 819 N N . LYS A 1 110 ? 11.120 21.690 -1.140 1.00 35.62 110 LYS A N 1
ATOM 820 C CA . LYS A 1 110 ? 10.390 22.894 -1.600 1.00 35.62 110 LYS A CA 1
ATOM 821 C C . LYS A 1 110 ? 9.276 22.636 -2.632 1.00 35.62 110 LYS A C 1
ATOM 823 O O . LYS A 1 110 ? 9.494 22.188 -3.748 1.00 35.62 110 LYS A O 1
ATOM 828 N N . VAL A 1 111 ? 8.060 22.938 -2.169 1.00 37.84 111 VAL A N 1
ATOM 829 C CA . VAL A 1 111 ? 6.741 22.801 -2.813 1.00 37.84 111 VAL A CA 1
ATOM 830 C C . VAL A 1 111 ? 6.617 23.709 -4.047 1.00 37.84 111 VAL A C 1
ATOM 832 O O . VAL A 1 111 ? 7.060 24.857 -3.990 1.00 37.84 111 VAL A O 1
ATOM 835 N N . PRO A 1 112 ? 5.942 23.243 -5.118 1.00 32.88 112 PRO A N 1
ATOM 836 C CA . PRO A 1 112 ? 4.793 24.001 -5.626 1.00 32.88 112 PRO A CA 1
ATOM 837 C C . PRO A 1 112 ? 3.554 23.121 -5.876 1.00 32.88 112 PRO A C 1
ATOM 839 O O . PRO A 1 112 ? 3.576 22.141 -6.623 1.00 32.88 112 PRO A O 1
ATOM 842 N N . LEU A 1 113 ? 2.448 23.538 -5.254 1.00 48.16 113 LEU A N 1
ATOM 843 C CA . LEU A 1 113 ? 1.074 23.128 -5.533 1.00 48.16 113 LEU A CA 1
ATOM 844 C C . LEU A 1 113 ? 0.710 23.490 -6.980 1.00 48.16 113 LEU A C 1
ATOM 846 O O . LEU A 1 113 ? 0.715 24.667 -7.331 1.00 48.16 113 LEU A O 1
ATOM 850 N N . GLY A 1 114 ? 0.344 22.513 -7.811 1.00 29.81 114 GLY A N 1
ATOM 851 C CA . GLY A 1 114 ? -0.238 22.818 -9.120 1.00 29.81 114 GLY A CA 1
ATOM 852 C C . GLY A 1 114 ? -0.357 21.625 -10.064 1.00 29.81 114 GLY A C 1
ATOM 853 O O . GLY A 1 114 ? 0.642 21.018 -10.440 1.00 29.81 114 GLY A O 1
ATOM 854 N N . GLY A 1 115 ? -1.589 21.328 -10.495 1.00 34.41 115 GLY A N 1
ATOM 855 C CA . GLY A 1 115 ? -1.835 20.558 -11.720 1.00 34.41 115 GLY A CA 1
ATOM 856 C C . GLY A 1 115 ? -2.710 19.308 -11.604 1.00 34.41 115 GLY A C 1
ATOM 857 O O . GLY A 1 115 ? -2.353 18.265 -12.147 1.00 34.41 115 GLY A O 1
ATOM 858 N N . LEU A 1 116 ? -3.884 19.403 -10.970 1.00 40.88 116 LEU A N 1
ATOM 859 C CA . LEU A 1 116 ? -5.028 18.559 -11.334 1.00 40.88 116 LEU A CA 1
ATOM 860 C C . LEU A 1 116 ? -5.460 18.945 -12.757 1.00 40.88 116 LEU A C 1
ATOM 862 O O . LEU A 1 116 ? -6.237 19.879 -12.920 1.00 40.88 116 LEU A O 1
ATOM 866 N N . MET A 1 117 ? -4.959 18.276 -13.800 1.00 41.41 117 MET A N 1
ATOM 867 C CA . MET A 1 117 ? -5.508 18.492 -15.141 1.00 41.41 117 MET A CA 1
ATOM 868 C C . MET A 1 117 ? -5.556 17.214 -15.982 1.00 41.41 117 MET A C 1
ATOM 870 O O . MET A 1 117 ? -4.535 16.663 -16.402 1.00 41.41 117 MET A O 1
ATOM 874 N N . SER A 1 118 ? -6.801 16.807 -16.278 1.00 40.66 118 SER A N 1
ATOM 875 C CA . SER A 1 118 ? -7.305 15.677 -17.092 1.00 40.66 118 SER A CA 1
ATOM 876 C C . SER A 1 118 ? -7.076 14.266 -16.522 1.00 40.66 118 SER A C 1
ATOM 878 O O . SER A 1 118 ? -6.207 13.511 -16.946 1.00 40.66 118 SER A O 1
ATOM 880 N N . ASN A 1 119 ? -7.913 13.890 -15.549 1.00 55.25 119 ASN A N 1
ATOM 881 C CA . ASN A 1 119 ? -7.617 12.805 -14.615 1.00 55.25 119 ASN A CA 1
ATOM 882 C C . ASN A 1 119 ? -7.892 11.370 -15.080 1.00 55.25 119 ASN A C 1
ATOM 884 O O . ASN A 1 119 ? -7.325 10.486 -14.469 1.00 55.25 119 ASN A O 1
ATOM 888 N N . LYS A 1 120 ? -8.732 11.058 -16.073 1.00 51.97 120 LYS A N 1
ATOM 889 C CA . LYS A 1 120 ? -9.059 9.636 -16.361 1.00 51.97 120 LYS A CA 1
ATOM 890 C C . LYS A 1 120 ? -8.239 9.043 -17.504 1.00 51.97 120 LYS A C 1
ATOM 892 O O . LYS A 1 120 ? -7.555 8.047 -17.296 1.00 51.97 120 LYS A O 1
ATOM 897 N N . ILE A 1 121 ? -8.227 9.697 -18.665 1.00 51.94 121 ILE A N 1
ATOM 898 C CA . ILE A 1 121 ? -7.474 9.230 -19.843 1.00 51.94 121 ILE A CA 1
ATOM 899 C C . ILE A 1 121 ? -5.965 9.282 -19.574 1.00 51.94 121 ILE A C 1
ATOM 901 O O . ILE A 1 121 ? -5.265 8.305 -19.822 1.00 51.94 121 ILE A O 1
ATOM 905 N N . LYS A 1 122 ? -5.460 10.362 -18.955 1.00 58.03 122 LYS A N 1
ATOM 906 C CA . LYS A 1 122 ? -4.043 10.426 -18.565 1.00 58.03 122 LYS A CA 1
ATOM 907 C C . LYS A 1 122 ? -3.688 9.402 -17.489 1.00 58.03 122 LYS A C 1
ATOM 909 O O . LYS A 1 122 ? -2.601 8.845 -17.553 1.00 58.03 122 LYS A O 1
ATOM 914 N N . LYS A 1 123 ? -4.571 9.110 -16.524 1.00 63.38 123 LYS A N 1
ATOM 915 C CA . LYS A 1 123 ? -4.310 8.057 -15.521 1.00 63.38 123 LYS A CA 1
ATOM 916 C C . LYS A 1 123 ? -4.298 6.667 -16.141 1.00 63.38 123 LYS A C 1
ATOM 918 O O . LYS A 1 123 ? -3.440 5.873 -15.778 1.00 63.38 123 LYS A O 1
ATOM 923 N N . GLN A 1 124 ? -5.200 6.381 -17.081 1.00 59.56 124 GLN A N 1
ATOM 924 C CA . GLN A 1 124 ? -5.190 5.114 -17.811 1.00 59.56 124 GLN A CA 1
ATOM 925 C C . GLN A 1 124 ? -3.937 4.979 -18.677 1.00 59.56 124 GLN A C 1
ATOM 927 O O . GLN A 1 124 ? -3.261 3.964 -18.572 1.00 59.56 124 GLN A O 1
ATOM 932 N N . GLY A 1 125 ? -3.563 6.016 -19.432 1.00 57.91 125 GLY A N 1
ATOM 933 C CA . GLY A 1 125 ? -2.318 6.031 -20.205 1.00 57.91 125 GLY A CA 1
ATOM 934 C C . GLY A 1 125 ? -1.075 5.865 -19.326 1.00 57.91 125 GLY A C 1
ATOM 935 O O . GLY A 1 125 ? -0.223 5.034 -19.623 1.00 57.91 125 GLY A O 1
ATOM 936 N N . LYS A 1 126 ? -1.004 6.570 -18.187 1.00 65.25 126 LYS A N 1
ATOM 937 C CA . LYS A 1 126 ? 0.079 6.417 -17.199 1.00 65.25 126 LYS A CA 1
ATOM 938 C C . LYS A 1 126 ? 0.124 5.012 -16.610 1.00 65.25 126 LYS A C 1
ATOM 940 O O . LYS A 1 126 ? 1.194 4.422 -16.561 1.00 65.25 126 LY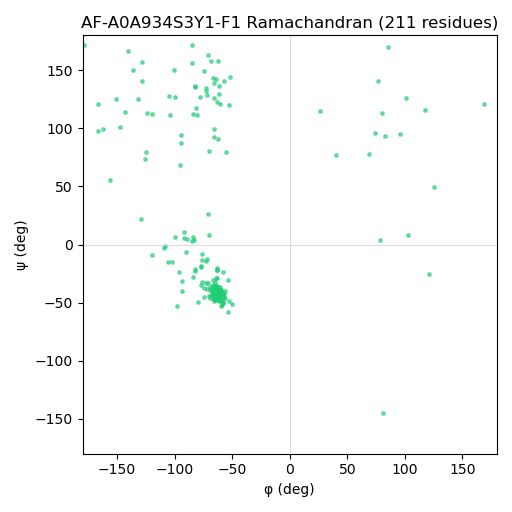S A O 1
ATOM 945 N N . LYS A 1 127 ? -1.025 4.453 -16.219 1.00 68.25 127 LYS A N 1
ATOM 946 C CA . LYS A 1 127 ? -1.120 3.077 -15.720 1.00 68.25 127 LYS A CA 1
ATOM 947 C C . LYS A 1 127 ? -0.673 2.073 -16.778 1.00 68.25 127 LYS A C 1
ATOM 949 O O . LYS A 1 127 ? 0.080 1.167 -16.455 1.00 68.25 127 LYS A O 1
ATOM 954 N N . MET A 1 128 ? -1.118 2.221 -18.024 1.00 66.38 128 MET A N 1
ATOM 955 C CA . MET A 1 128 ? -0.730 1.338 -19.127 1.00 66.38 128 MET A CA 1
ATOM 956 C C . MET A 1 128 ? 0.768 1.435 -19.422 1.00 66.38 128 MET A C 1
ATOM 958 O O . MET A 1 128 ? 1.415 0.403 -19.560 1.00 66.38 128 MET A O 1
ATOM 962 N N . GLY A 1 129 ? 1.330 2.647 -19.452 1.00 70.00 129 GLY A N 1
ATOM 963 C CA . GLY A 1 129 ? 2.765 2.869 -19.632 1.00 70.00 129 GLY A CA 1
ATOM 964 C C . GLY A 1 129 ? 3.598 2.297 -18.484 1.00 70.00 129 GLY A C 1
ATOM 965 O O . GLY A 1 129 ? 4.551 1.564 -18.730 1.00 70.00 129 GLY A O 1
ATOM 966 N N . ALA A 1 130 ? 3.199 2.551 -17.235 1.00 70.25 130 ALA A N 1
ATOM 967 C CA . ALA A 1 130 ? 3.848 1.989 -16.052 1.00 70.25 130 ALA A CA 1
ATOM 968 C C . ALA A 1 130 ? 3.770 0.456 -16.046 1.00 70.25 130 ALA A C 1
ATOM 970 O O . ALA A 1 130 ? 4.785 -0.210 -15.864 1.00 70.25 130 ALA A O 1
ATOM 971 N N . MET A 1 131 ? 2.589 -0.105 -16.329 1.00 76.88 131 MET A N 1
ATOM 972 C CA . MET A 1 131 ? 2.373 -1.548 -16.442 1.00 76.88 131 MET A CA 1
ATOM 973 C C . MET A 1 131 ? 3.254 -2.157 -17.540 1.00 76.88 131 MET A C 1
ATOM 975 O O . MET A 1 131 ? 3.886 -3.184 -17.314 1.00 76.88 131 MET A O 1
ATOM 979 N N . ALA A 1 132 ? 3.353 -1.520 -18.709 1.00 72.12 132 ALA A N 1
ATOM 980 C CA . ALA A 1 132 ? 4.230 -1.969 -19.788 1.00 72.12 132 ALA A CA 1
ATOM 981 C C . ALA A 1 132 ? 5.713 -1.927 -19.378 1.00 72.12 132 ALA A C 1
ATOM 983 O O . ALA A 1 132 ? 6.423 -2.917 -19.558 1.00 72.12 132 ALA A O 1
ATOM 984 N N . ALA A 1 133 ? 6.167 -0.836 -18.754 1.00 72.75 133 ALA A N 1
ATOM 985 C CA . ALA A 1 133 ? 7.552 -0.672 -18.310 1.00 72.75 133 ALA A CA 1
ATOM 986 C C . ALA A 1 133 ? 7.975 -1.751 -17.294 1.00 72.75 133 ALA A C 1
ATOM 988 O O . ALA A 1 133 ? 9.088 -2.287 -17.353 1.00 72.75 133 ALA A O 1
ATOM 989 N N . ILE A 1 134 ? 7.065 -2.170 -16.412 1.00 79.44 134 ILE A N 1
ATOM 990 C CA . ILE A 1 134 ? 7.333 -3.241 -15.443 1.00 79.44 134 ILE A CA 1
ATOM 991 C C . ILE A 1 134 ? 7.123 -4.654 -16.008 1.00 79.44 134 ILE A C 1
ATOM 993 O O . ILE A 1 134 ? 7.325 -5.621 -15.290 1.00 79.44 134 ILE A O 1
ATOM 997 N N . GLY A 1 135 ? 6.854 -4.819 -17.307 1.00 78.88 135 GLY A N 1
ATOM 998 C CA . GLY A 1 135 ? 6.779 -6.136 -17.965 1.00 78.88 135 GLY A CA 1
ATOM 999 C C . GLY A 1 135 ? 5.363 -6.647 -18.246 1.00 78.88 135 GLY A C 1
ATOM 1000 O O . GLY A 1 135 ? 5.199 -7.780 -18.695 1.00 78.88 135 GLY A O 1
ATOM 1001 N N . GLY A 1 136 ? 4.345 -5.817 -18.030 1.00 87.69 136 GLY A N 1
ATOM 1002 C CA . GLY A 1 136 ? 2.956 -6.090 -18.382 1.00 87.69 136 GLY A CA 1
ATOM 1003 C C . GLY A 1 136 ? 2.173 -6.875 -17.327 1.00 87.69 136 GLY A C 1
ATOM 1004 O O . GLY A 1 136 ? 2.725 -7.445 -16.388 1.00 87.69 136 GLY A O 1
ATOM 1005 N N . ASP A 1 137 ? 0.854 -6.946 -17.528 1.00 89.19 137 ASP A N 1
ATOM 1006 C CA . ASP A 1 137 ? -0.096 -7.590 -16.604 1.00 89.19 137 ASP A CA 1
ATOM 1007 C C . ASP A 1 137 ? 0.257 -9.057 -16.311 1.00 89.19 137 ASP A C 1
ATOM 1009 O O . ASP A 1 137 ? 0.200 -9.491 -15.164 1.00 89.19 137 ASP A O 1
ATOM 1013 N N . LYS A 1 138 ? 0.707 -9.813 -17.325 1.00 92.44 138 LYS A N 1
ATOM 1014 C CA . LYS A 1 138 ? 1.120 -11.216 -17.150 1.00 92.44 138 LYS A CA 1
ATOM 1015 C C . LYS A 1 138 ? 2.288 -11.359 -16.172 1.00 92.44 138 LYS A C 1
ATOM 1017 O O . LYS A 1 138 ? 2.295 -12.293 -15.376 1.00 92.44 138 LYS A O 1
ATOM 1022 N N . PHE A 1 139 ? 3.266 -10.453 -16.231 1.00 92.81 139 PHE A N 1
ATOM 1023 C CA . PHE A 1 139 ? 4.416 -10.482 -15.330 1.00 92.81 139 PHE A CA 1
ATOM 1024 C C . PHE A 1 139 ? 4.005 -10.143 -13.898 1.00 92.81 139 PHE A C 1
ATOM 1026 O O . PHE A 1 139 ? 4.358 -10.880 -12.979 1.00 92.81 139 PHE A O 1
ATOM 1033 N N . VAL A 1 140 ? 3.199 -9.090 -13.721 1.00 92.94 140 VAL A N 1
ATOM 1034 C CA . VAL A 1 140 ? 2.670 -8.704 -12.405 1.00 92.94 140 VAL A CA 1
ATOM 1035 C C . VAL A 1 140 ? 1.880 -9.855 -11.788 1.00 92.94 140 VAL A C 1
ATOM 1037 O O . VAL A 1 140 ? 2.183 -10.275 -10.677 1.00 92.94 140 VAL A O 1
ATOM 1040 N N . LYS A 1 141 ? 0.945 -10.454 -12.536 1.00 94.19 141 LYS A N 1
ATOM 1041 C CA . LYS A 1 141 ? 0.172 -11.620 -12.082 1.00 94.19 141 LYS A CA 1
ATOM 1042 C C . LYS A 1 141 ? 1.053 -12.797 -11.679 1.00 94.19 141 LYS A C 1
ATOM 1044 O O . LYS A 1 141 ? 0.803 -13.410 -10.649 1.00 94.19 141 LYS A O 1
ATOM 1049 N N . LYS A 1 142 ? 2.064 -13.131 -12.488 1.00 95.44 142 LYS A N 1
ATOM 1050 C CA . LYS A 1 142 ? 2.958 -14.272 -12.232 1.00 95.44 142 LYS A CA 1
ATOM 1051 C C . LYS A 1 142 ? 3.794 -14.091 -10.960 1.00 95.44 142 LYS A C 1
ATOM 1053 O O . LYS A 1 142 ? 4.137 -15.076 -10.322 1.00 95.44 142 LYS A O 1
ATOM 1058 N N . THR A 1 143 ? 4.141 -12.852 -10.631 1.00 94.69 143 THR A N 1
ATOM 1059 C CA . THR A 1 143 ? 5.029 -12.496 -9.509 1.00 94.69 143 THR A CA 1
ATOM 1060 C C . THR A 1 143 ? 4.260 -12.048 -8.266 1.00 94.69 143 THR A C 1
ATOM 1062 O O . THR A 1 143 ? 4.854 -11.600 -7.292 1.00 94.69 143 THR A O 1
ATOM 1065 N N . THR A 1 144 ? 2.930 -12.162 -8.290 1.00 95.81 144 THR A N 1
ATOM 1066 C CA . THR A 1 144 ? 2.054 -11.801 -7.177 1.00 95.81 144 THR A CA 1
ATOM 1067 C C . THR A 1 144 ? 1.646 -13.042 -6.399 1.00 95.81 144 THR A C 1
ATOM 1069 O O . THR A 1 144 ? 1.093 -13.976 -6.979 1.00 95.81 144 THR A O 1
ATOM 1072 N N . ALA A 1 145 ? 1.863 -13.010 -5.084 1.00 95.50 145 ALA A N 1
ATOM 1073 C CA . ALA A 1 145 ? 1.396 -14.050 -4.169 1.00 95.50 145 ALA A CA 1
ATOM 1074 C C . ALA A 1 145 ? 0.034 -13.721 -3.539 1.00 95.50 145 ALA A C 1
ATOM 1076 O O . ALA A 1 145 ? -0.740 -14.630 -3.270 1.00 95.50 145 ALA A O 1
ATOM 1077 N N . LEU A 1 146 ? -0.271 -12.436 -3.331 1.00 97.50 146 LEU A N 1
ATOM 1078 C CA . LEU A 1 146 ? -1.495 -11.978 -2.671 1.00 97.50 146 LEU A CA 1
ATOM 1079 C C . LEU A 1 146 ? -2.215 -10.936 -3.529 1.00 97.50 146 LEU A C 1
ATOM 1081 O O . LEU A 1 146 ? -1.591 -10.044 -4.109 1.00 97.50 146 LEU A O 1
ATOM 1085 N N . SER A 1 147 ? -3.539 -10.998 -3.582 1.00 97.69 147 SER A N 1
ATOM 1086 C CA . SER A 1 147 ? -4.370 -10.055 -4.330 1.00 97.69 147 SER A CA 1
ATOM 1087 C C . SER A 1 147 ? -5.643 -9.684 -3.571 1.00 97.69 147 SER A C 1
ATOM 1089 O O . SER A 1 147 ? -5.993 -10.306 -2.575 1.00 97.69 147 SER A O 1
ATOM 1091 N N . PHE A 1 148 ? -6.337 -8.641 -4.026 1.00 98.25 148 PHE A N 1
ATOM 1092 C CA . PHE A 1 148 ? -7.517 -8.091 -3.359 1.00 98.25 148 PHE A CA 1
ATOM 1093 C C . PHE A 1 148 ? -8.629 -7.774 -4.355 1.00 98.25 148 PHE A C 1
ATOM 1095 O O . PHE A 1 148 ? -8.375 -7.436 -5.521 1.00 98.25 148 PHE A O 1
ATOM 1102 N N . GLY A 1 149 ? -9.878 -7.863 -3.896 1.00 97.56 149 GLY A N 1
ATOM 1103 C CA . GLY A 1 149 ? -11.059 -7.548 -4.697 1.00 97.56 149 GLY A CA 1
ATOM 1104 C C . GLY A 1 149 ? -11.217 -6.044 -4.916 1.00 97.56 149 GLY A C 1
ATOM 1105 O O . GLY A 1 149 ? -11.645 -5.607 -5.992 1.00 97.56 149 GLY A O 1
ATOM 1106 N N . SER A 1 150 ? -10.804 -5.238 -3.935 1.00 97.56 150 SER A N 1
ATOM 1107 C CA . SER A 1 150 ? -10.866 -3.778 -3.998 1.00 97.56 150 SER A CA 1
ATOM 1108 C C . SER A 1 150 ? -9.538 -3.084 -3.675 1.00 97.56 150 SER A C 1
ATOM 1110 O O . SER A 1 150 ? -8.666 -3.610 -2.990 1.00 97.56 150 SER A O 1
ATOM 1112 N N . LEU A 1 151 ? -9.391 -1.850 -4.170 1.00 96.69 151 LEU A N 1
ATOM 1113 C CA . LEU A 1 151 ? -8.233 -1.015 -3.844 1.00 96.69 151 LEU A CA 1
ATOM 1114 C C . LEU A 1 151 ? -8.223 -0.628 -2.362 1.00 96.69 151 LEU A C 1
ATOM 1116 O O . LEU A 1 151 ? -7.157 -0.450 -1.786 1.00 96.69 151 LEU A O 1
ATOM 1120 N N . ASP A 1 152 ? -9.406 -0.499 -1.757 1.00 97.69 152 ASP A N 1
ATOM 1121 C CA . ASP A 1 152 ? -9.534 -0.143 -0.346 1.00 97.69 152 ASP A CA 1
ATOM 1122 C C . ASP A 1 152 ? -9.052 -1.300 0.538 1.00 97.69 152 ASP A C 1
ATOM 1124 O O . ASP A 1 152 ? -8.331 -1.055 1.496 1.00 97.69 152 ASP A O 1
ATOM 1128 N N . GLU A 1 153 ? -9.349 -2.553 0.173 1.00 98.06 153 GLU A N 1
ATOM 1129 C CA . GLU A 1 153 ? -8.797 -3.738 0.847 1.00 98.06 153 GLU A CA 1
ATOM 1130 C C . GLU A 1 153 ? -7.271 -3.782 0.769 1.00 98.06 153 GLU A C 1
ATOM 1132 O O . GLU A 1 153 ? -6.631 -3.937 1.802 1.00 98.06 153 GLU A O 1
ATOM 1137 N N . LEU A 1 154 ? -6.679 -3.562 -0.412 1.00 98.19 154 LEU A N 1
ATOM 1138 C CA . LEU A 1 154 ? -5.219 -3.507 -0.553 1.00 98.19 154 LEU A CA 1
ATOM 1139 C C . LEU A 1 154 ? -4.606 -2.395 0.316 1.00 98.19 154 LEU A C 1
ATOM 1141 O O . LEU A 1 154 ? -3.611 -2.623 0.997 1.00 98.19 154 LEU A O 1
ATOM 1145 N N . ILE A 1 155 ? -5.188 -1.190 0.308 1.00 97.12 155 ILE A N 1
ATOM 1146 C CA . ILE A 1 155 ? -4.713 -0.068 1.134 1.00 97.12 155 ILE A CA 1
ATOM 1147 C C . ILE A 1 155 ? -4.760 -0.434 2.618 1.00 97.12 155 ILE A C 1
ATOM 1149 O O . ILE A 1 155 ? -3.790 -0.204 3.343 1.00 97.12 155 ILE A O 1
ATOM 1153 N N . VAL A 1 156 ? -5.895 -0.968 3.074 1.00 97.56 156 VAL A N 1
ATOM 1154 C CA . VAL A 1 156 ? -6.091 -1.316 4.481 1.00 97.56 156 VAL A CA 1
ATOM 1155 C C . VAL A 1 156 ? -5.168 -2.465 4.867 1.00 97.56 156 VAL A C 1
ATOM 1157 O O . VAL A 1 156 ? -4.582 -2.388 5.936 1.00 97.56 156 VAL A O 1
ATOM 1160 N N . TYR A 1 157 ? -4.963 -3.462 4.004 1.00 97.50 157 TYR A N 1
ATOM 1161 C CA . TYR A 1 157 ? -4.000 -4.539 4.230 1.00 97.50 157 TYR A CA 1
ATOM 1162 C C . TYR A 1 157 ? -2.581 -3.995 4.407 1.00 97.50 157 TYR A C 1
ATOM 1164 O O . TYR A 1 157 ? -1.953 -4.264 5.427 1.00 97.50 157 TYR A O 1
ATOM 1172 N N . LEU A 1 158 ? -2.099 -3.163 3.476 1.00 96.00 158 LEU A N 1
ATOM 1173 C CA . LEU A 1 158 ? -0.759 -2.575 3.572 1.00 96.00 158 LEU A CA 1
ATOM 1174 C C . LEU A 1 158 ? -0.590 -1.792 4.880 1.00 96.00 158 LEU A C 1
ATOM 1176 O O . LEU A 1 158 ? 0.435 -1.903 5.543 1.00 96.00 158 LEU A O 1
ATOM 1180 N N . HIS A 1 159 ? -1.597 -1.017 5.290 1.00 94.81 159 HIS A N 1
ATOM 1181 C CA . HIS A 1 159 ? -1.550 -0.281 6.557 1.00 94.81 159 HIS A CA 1
ATOM 1182 C C . HIS A 1 159 ? -1.640 -1.196 7.789 1.00 94.81 159 HIS A C 1
ATOM 1184 O O . HIS A 1 159 ? -0.920 -1.003 8.766 1.00 94.81 159 HIS A O 1
ATOM 1190 N N . ALA A 1 160 ? -2.537 -2.175 7.784 1.00 95.06 160 ALA A N 1
ATOM 1191 C CA . ALA A 1 160 ? -2.818 -3.022 8.938 1.00 95.06 160 ALA A CA 1
ATOM 1192 C C . ALA A 1 160 ? -1.706 -4.053 9.187 1.00 95.06 160 ALA A C 1
ATOM 1194 O O . ALA A 1 160 ? -1.263 -4.185 10.327 1.00 95.06 160 ALA A O 1
ATOM 1195 N N . ALA A 1 161 ? -1.235 -4.720 8.132 1.00 94.81 161 ALA A N 1
ATOM 1196 C CA . ALA A 1 161 ? -0.255 -5.800 8.207 1.00 94.81 161 ALA A CA 1
ATOM 1197 C C . ALA A 1 161 ? 1.191 -5.311 8.026 1.00 94.81 161 ALA A C 1
ATOM 1199 O O . ALA A 1 161 ? 2.080 -5.740 8.753 1.00 94.81 161 ALA A O 1
ATOM 1200 N N . GLU A 1 162 ? 1.432 -4.373 7.104 1.00 92.94 162 GLU A N 1
ATOM 1201 C CA . GLU A 1 162 ? 2.791 -4.095 6.615 1.00 92.94 162 GLU A CA 1
ATOM 1202 C C . GLU A 1 162 ? 3.368 -2.753 7.083 1.00 92.94 162 GLU A C 1
ATOM 1204 O O . GLU A 1 162 ? 4.521 -2.461 6.794 1.00 92.94 162 GLU A O 1
ATOM 1209 N N . ARG A 1 163 ? 2.634 -1.908 7.826 1.00 87.62 163 ARG A N 1
ATOM 1210 C CA . ARG A 1 163 ? 3.124 -0.560 8.219 1.00 87.62 163 ARG A CA 1
ATOM 1211 C C . ARG A 1 163 ? 4.433 -0.549 9.020 1.00 87.62 163 ARG A C 1
ATOM 1213 O O . ARG A 1 163 ? 5.100 0.479 9.067 1.00 87.62 163 ARG A O 1
ATOM 1220 N N . GLY A 1 164 ? 4.761 -1.654 9.693 1.00 85.38 164 GLY A N 1
ATOM 1221 C CA . GLY A 1 164 ? 6.015 -1.832 10.433 1.00 85.38 164 GLY A CA 1
ATOM 1222 C C . GLY A 1 164 ? 7.153 -2.429 9.599 1.00 85.38 164 GLY A C 1
ATOM 1223 O O . GLY A 1 164 ? 8.277 -2.516 10.087 1.00 85.38 164 GLY A O 1
ATOM 1224 N N . ASN A 1 165 ? 6.873 -2.847 8.364 1.00 88.06 165 ASN A N 1
ATOM 1225 C CA . ASN A 1 165 ? 7.843 -3.437 7.455 1.00 88.06 165 ASN A CA 1
ATOM 1226 C C . ASN A 1 165 ? 8.808 -2.346 6.938 1.00 88.06 165 ASN A C 1
ATOM 1228 O O . ASN A 1 165 ? 8.337 -1.294 6.491 1.00 88.06 165 ASN A O 1
ATOM 1232 N N . PRO A 1 166 ? 10.141 -2.559 6.953 1.00 83.62 166 PRO A N 1
ATOM 1233 C CA . PRO A 1 166 ? 11.107 -1.604 6.401 1.00 83.62 166 PRO A CA 1
ATOM 1234 C C . PRO A 1 166 ? 10.822 -1.207 4.945 1.00 83.62 166 PRO A C 1
ATOM 1236 O O . PRO A 1 166 ? 11.073 -0.066 4.555 1.00 83.62 166 PRO A O 1
ATOM 1239 N N . ASP A 1 167 ? 10.239 -2.118 4.165 1.00 83.81 167 ASP A N 1
ATOM 1240 C CA . ASP A 1 167 ? 9.907 -1.907 2.757 1.00 83.81 167 ASP A CA 1
ATOM 1241 C C . ASP A 1 167 ? 8.507 -1.313 2.540 1.00 83.81 167 ASP A C 1
ATOM 1243 O O . ASP A 1 167 ? 8.083 -1.128 1.398 1.00 83.81 167 ASP A O 1
ATOM 1247 N N . TYR A 1 168 ? 7.778 -0.954 3.600 1.00 85.19 168 TYR A N 1
ATOM 1248 C CA . TYR A 1 168 ? 6.413 -0.429 3.508 1.00 85.19 168 TYR A CA 1
ATOM 1249 C C . TYR A 1 168 ? 6.283 0.755 2.541 1.00 85.19 168 TYR A C 1
ATOM 1251 O O . TYR A 1 168 ? 5.411 0.772 1.670 1.00 85.19 168 TYR A O 1
ATOM 1259 N N . GLN A 1 169 ? 7.166 1.750 2.651 1.00 81.06 169 GLN A N 1
ATOM 1260 C CA . GLN A 1 169 ? 7.112 2.932 1.785 1.00 81.06 169 GLN A CA 1
ATOM 1261 C C . GLN A 1 169 ? 7.366 2.564 0.315 1.00 81.06 169 GLN A C 1
ATOM 1263 O O . GLN A 1 169 ? 6.676 3.059 -0.578 1.00 81.06 169 GLN A O 1
ATOM 1268 N N . SER A 1 170 ? 8.305 1.649 0.073 1.00 80.50 170 SER A N 1
ATOM 1269 C CA . SER A 1 170 ? 8.631 1.098 -1.246 1.00 80.50 170 SER A CA 1
ATOM 1270 C C . SER A 1 170 ? 7.456 0.307 -1.838 1.00 80.50 170 SER A C 1
ATOM 1272 O O . SER A 1 170 ? 7.114 0.448 -3.018 1.00 80.50 170 SER A O 1
ATOM 1274 N N . ALA A 1 171 ? 6.768 -0.473 -1.008 1.00 86.50 171 ALA A N 1
ATOM 1275 C CA . ALA A 1 171 ? 5.570 -1.214 -1.372 1.00 86.50 171 ALA A CA 1
ATOM 1276 C C . ALA A 1 171 ? 4.409 -0.284 -1.747 1.00 86.50 171 ALA A C 1
ATOM 1278 O O . ALA A 1 171 ? 3.778 -0.450 -2.792 1.00 86.50 171 ALA A O 1
ATOM 1279 N N . VAL A 1 172 ? 4.150 0.752 -0.948 1.00 86.12 172 VAL A N 1
ATOM 1280 C CA . VAL A 1 172 ? 3.099 1.725 -1.262 1.00 86.12 172 VAL A CA 1
ATOM 1281 C C . VAL A 1 172 ? 3.441 2.514 -2.531 1.00 86.12 172 VAL A C 1
ATOM 1283 O O . VAL A 1 172 ? 2.579 2.685 -3.395 1.00 86.12 172 VAL A O 1
ATOM 1286 N N . ALA A 1 173 ? 4.693 2.947 -2.699 1.00 81.56 173 ALA A N 1
ATOM 1287 C CA . ALA A 1 173 ? 5.134 3.675 -3.891 1.00 81.56 173 ALA A CA 1
ATOM 1288 C C . ALA A 1 173 ? 5.010 2.834 -5.175 1.00 81.56 173 ALA A C 1
ATOM 1290 O O . ALA A 1 173 ? 4.534 3.328 -6.204 1.00 81.56 173 ALA A O 1
ATOM 1291 N N . SER A 1 174 ? 5.387 1.555 -5.120 1.00 83.31 174 SER A N 1
ATOM 1292 C CA . SER A 1 174 ? 5.230 0.630 -6.248 1.00 83.31 174 SER A CA 1
ATOM 1293 C C . SER A 1 174 ? 3.758 0.347 -6.563 1.00 83.31 174 SER A C 1
ATOM 1295 O O . SER A 1 174 ? 3.367 0.396 -7.732 1.00 83.31 174 SER A O 1
ATOM 1297 N N . ALA A 1 175 ? 2.906 0.157 -5.551 1.00 90.00 175 ALA A N 1
ATOM 1298 C CA . ALA A 1 175 ? 1.464 0.013 -5.740 1.00 90.00 175 ALA A CA 1
ATOM 1299 C C . ALA A 1 175 ? 0.840 1.262 -6.391 1.00 90.00 175 ALA A C 1
ATOM 1301 O O . ALA A 1 175 ? 0.069 1.142 -7.345 1.00 90.00 175 ALA A O 1
ATOM 1302 N N . MET A 1 176 ? 1.219 2.469 -5.961 1.00 84.69 176 MET A N 1
ATOM 1303 C CA . MET A 1 176 ? 0.741 3.724 -6.561 1.00 84.69 176 MET A CA 1
ATOM 1304 C C . MET A 1 176 ? 1.166 3.901 -8.020 1.00 84.69 176 MET A C 1
ATOM 1306 O O . MET A 1 176 ? 0.428 4.511 -8.797 1.00 84.69 176 MET A O 1
ATOM 1310 N N . ALA A 1 177 ? 2.309 3.334 -8.418 1.00 79.69 177 ALA A N 1
ATOM 1311 C CA . ALA A 1 177 ? 2.777 3.377 -9.802 1.00 79.69 177 ALA A CA 1
ATOM 1312 C C . ALA A 1 177 ? 1.773 2.729 -10.772 1.00 79.69 177 ALA A C 1
ATOM 1314 O O . ALA A 1 177 ? 1.541 3.242 -11.868 1.00 79.69 177 ALA A O 1
ATOM 1315 N N . ILE A 1 178 ? 1.149 1.621 -10.360 1.00 81.94 178 ILE A N 1
ATOM 1316 C CA . ILE A 1 178 ? 0.173 0.879 -11.174 1.00 81.94 178 ILE A CA 1
ATOM 1317 C C . ILE A 1 178 ? -1.286 1.147 -10.774 1.00 81.94 178 ILE A C 1
ATOM 1319 O O . ILE A 1 178 ? -2.206 0.873 -11.554 1.00 81.94 178 ILE A O 1
ATOM 1323 N N . TYR A 1 179 ? -1.517 1.735 -9.599 1.00 88.44 179 TYR A N 1
ATOM 1324 C CA . TYR A 1 179 ? -2.825 2.147 -9.088 1.00 88.44 179 TYR A CA 1
ATOM 1325 C C . TYR A 1 179 ? -2.811 3.636 -8.705 1.00 88.44 179 TYR A C 1
ATOM 1327 O O . TYR A 1 179 ? -2.867 3.975 -7.525 1.00 88.44 179 TYR A O 1
ATOM 1335 N N . PRO A 1 180 ? -2.803 4.564 -9.678 1.00 81.88 180 PRO A N 1
ATOM 1336 C CA . PRO A 1 180 ? -2.676 5.998 -9.394 1.00 81.88 180 PRO A CA 1
ATOM 1337 C C . PRO A 1 180 ? -3.838 6.576 -8.570 1.00 81.88 180 PRO A C 1
ATOM 1339 O O . PRO A 1 180 ? -3.693 7.611 -7.928 1.00 81.88 180 PRO A O 1
ATOM 1342 N N . ASP A 1 181 ? -5.002 5.921 -8.567 1.00 85.50 181 ASP A N 1
ATOM 1343 C CA . ASP A 1 181 ? -6.140 6.327 -7.734 1.00 85.50 181 ASP A CA 1
ATOM 1344 C C . ASP A 1 181 ? -5.931 6.029 -6.242 1.00 85.50 181 ASP A C 1
ATOM 1346 O O . ASP A 1 181 ? -6.653 6.579 -5.408 1.00 85.50 181 ASP A O 1
ATOM 1350 N N . MET A 1 182 ? -4.931 5.211 -5.894 1.00 87.69 182 MET A N 1
ATOM 1351 C CA . MET A 1 182 ? -4.610 4.854 -4.513 1.00 87.69 182 MET A CA 1
ATOM 1352 C C . MET A 1 182 ? -4.274 6.093 -3.688 1.00 87.69 182 MET A C 1
ATOM 1354 O O . MET A 1 182 ? -4.803 6.223 -2.591 1.00 87.69 182 MET A O 1
ATOM 1358 N N . GLN A 1 183 ? -3.499 7.038 -4.239 1.00 82.38 183 GLN A N 1
ATOM 1359 C CA . GLN A 1 183 ? -3.087 8.266 -3.547 1.00 82.38 183 GLN A CA 1
ATOM 1360 C C . GLN A 1 183 ? -4.272 9.005 -2.912 1.00 82.38 183 GLN A C 1
ATOM 1362 O O . GLN A 1 183 ? -4.260 9.287 -1.720 1.00 82.38 183 GLN A O 1
ATOM 1367 N N . SER A 1 184 ? -5.334 9.259 -3.681 1.00 85.50 184 SER A N 1
ATOM 1368 C CA . SER A 1 184 ? -6.524 9.962 -3.183 1.00 85.50 184 SER A CA 1
ATOM 1369 C C . SER A 1 184 ? -7.439 9.110 -2.296 1.00 85.50 184 SER A C 1
ATOM 1371 O O . SER A 1 184 ? -8.410 9.631 -1.752 1.00 85.50 184 SER A O 1
ATOM 1373 N N . ARG A 1 185 ? -7.187 7.800 -2.183 1.00 90.94 185 ARG A N 1
ATOM 1374 C CA . ARG A 1 185 ? -8.033 6.865 -1.425 1.00 90.94 185 ARG A CA 1
ATOM 1375 C C . ARG A 1 185 ? -7.428 6.422 -0.098 1.00 90.94 185 ARG A C 1
ATOM 1377 O O . ARG A 1 185 ? -8.192 5.929 0.726 1.00 90.94 185 ARG A O 1
ATOM 1384 N N . VAL A 1 186 ? -6.126 6.630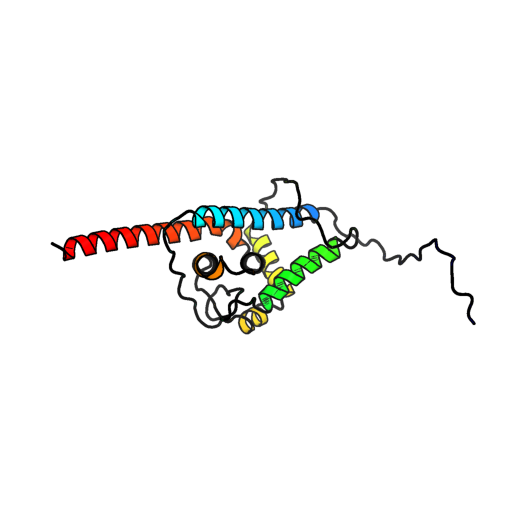 0.137 1.00 91.00 186 VAL A N 1
ATOM 1385 C CA . VAL A 1 186 ? -5.433 6.140 1.345 1.00 91.00 186 VAL A CA 1
ATOM 1386 C C . VAL A 1 186 ? -6.140 6.576 2.630 1.00 91.00 186 VAL A C 1
ATOM 1388 O O . VAL A 1 186 ? -6.582 5.725 3.401 1.00 91.00 186 VAL A O 1
ATOM 1391 N N . ASP A 1 187 ? -6.317 7.887 2.834 1.00 91.75 187 ASP A N 1
ATOM 1392 C CA . ASP A 1 187 ? -6.950 8.406 4.056 1.00 91.75 187 ASP A CA 1
ATOM 1393 C C . ASP A 1 187 ? -8.393 7.906 4.202 1.00 91.75 187 ASP A C 1
ATOM 1395 O O . ASP A 1 187 ? -8.796 7.462 5.273 1.00 91.75 187 ASP A O 1
ATOM 1399 N N . TYR A 1 188 ? -9.166 7.908 3.110 1.00 94.94 188 TYR A N 1
ATOM 1400 C CA . TYR A 1 188 ? -10.548 7.431 3.125 1.00 94.94 188 TYR A CA 1
ATOM 1401 C C . TYR A 1 188 ? -10.641 5.960 3.551 1.00 94.94 188 TYR A C 1
ATOM 1403 O O . TYR A 1 188 ? -11.391 5.647 4.477 1.00 94.94 188 TYR A O 1
ATOM 1411 N N . ALA A 1 189 ? -9.893 5.069 2.898 1.00 96.44 189 ALA A N 1
ATOM 1412 C CA . ALA A 1 189 ? -9.973 3.631 3.138 1.00 96.44 189 ALA A CA 1
AT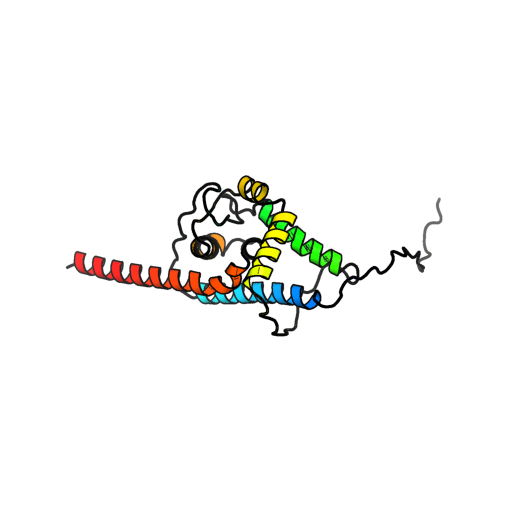OM 1413 C C . ALA A 1 189 ? -9.566 3.286 4.577 1.00 96.44 189 ALA A C 1
ATOM 1415 O O . ALA A 1 189 ? -10.311 2.598 5.280 1.00 96.44 189 ALA A O 1
ATOM 1416 N N . ILE A 1 190 ? -8.450 3.850 5.053 1.00 95.38 190 ILE A N 1
ATOM 1417 C CA . ILE A 1 190 ? -7.974 3.635 6.423 1.00 95.38 190 ILE A CA 1
ATOM 1418 C C . ILE A 1 190 ? -8.986 4.198 7.435 1.00 95.38 190 ILE A C 1
ATOM 1420 O O . ILE A 1 190 ? -9.377 3.498 8.370 1.00 95.38 190 ILE A O 1
ATOM 1424 N N . ASN A 1 191 ? -9.509 5.414 7.229 1.00 95.19 191 ASN A N 1
ATOM 1425 C CA . ASN A 1 191 ? -10.524 6.003 8.110 1.00 95.19 191 ASN A CA 1
ATOM 1426 C C . ASN A 1 191 ? -11.770 5.120 8.255 1.00 95.19 191 ASN A C 1
ATOM 1428 O O . ASN A 1 191 ? -12.282 4.938 9.361 1.00 95.19 191 ASN A O 1
ATOM 1432 N N . GLN A 1 192 ? -12.285 4.592 7.142 1.00 96.50 192 GLN A N 1
ATOM 1433 C CA . GLN A 1 192 ? -13.464 3.726 7.167 1.00 96.50 192 GLN A CA 1
ATOM 1434 C C . GLN A 1 192 ? -13.186 2.424 7.919 1.00 96.50 192 GLN A C 1
ATOM 1436 O O . GLN A 1 192 ? -14.028 1.986 8.707 1.00 96.50 192 GLN A O 1
ATOM 1441 N N . ALA A 1 193 ? -11.994 1.853 7.742 1.00 96.12 193 ALA A N 1
ATOM 1442 C CA . ALA A 1 193 ? -11.576 0.654 8.453 1.00 96.12 193 ALA A CA 1
ATOM 1443 C C . ALA A 1 193 ? -11.533 0.887 9.976 1.00 96.12 193 ALA A C 1
ATOM 1445 O O . ALA A 1 193 ? -12.184 0.157 10.727 1.00 96.12 193 ALA A O 1
ATOM 1446 N N . TYR A 1 194 ? -10.910 1.978 10.437 1.00 95.31 194 TYR A N 1
ATOM 1447 C CA . TYR A 1 194 ? -10.898 2.338 11.862 1.00 95.31 194 TYR A CA 1
ATOM 1448 C C . TYR A 1 194 ? -12.292 2.642 12.423 1.00 95.31 194 TYR A C 1
ATOM 1450 O O . TYR A 1 194 ? -12.605 2.242 13.545 1.00 95.31 194 TYR A O 1
ATOM 1458 N N . LYS A 1 195 ? -13.170 3.311 11.662 1.00 94.94 195 LYS A N 1
ATOM 1459 C CA . LYS A 1 195 ? -14.565 3.543 12.083 1.00 94.94 195 LYS A CA 1
ATOM 1460 C C . LYS A 1 195 ? -15.326 2.233 12.271 1.00 94.94 195 LYS A C 1
ATOM 1462 O O . LYS A 1 195 ? -16.059 2.089 13.253 1.00 94.94 195 LYS A O 1
ATOM 1467 N N . LYS A 1 196 ? -15.151 1.282 11.349 1.00 94.25 196 LYS A N 1
ATOM 1468 C CA . LYS A 1 196 ? -15.759 -0.050 11.433 1.00 94.25 196 LYS A CA 1
ATOM 1469 C C . LYS A 1 196 ? -15.232 -0.811 12.652 1.00 94.25 196 LYS A C 1
ATOM 1471 O O . LYS A 1 196 ? -16.043 -1.313 13.429 1.00 94.25 196 LYS A O 1
ATOM 1476 N N . ALA A 1 197 ? -13.918 -0.809 12.874 1.00 93.12 197 ALA A N 1
ATOM 1477 C CA . ALA A 1 197 ? -13.289 -1.442 14.034 1.00 93.12 197 ALA A CA 1
ATOM 1478 C C . ALA A 1 197 ? -13.781 -0.835 15.362 1.00 93.12 197 ALA A C 1
ATOM 1480 O O . ALA A 1 197 ? -14.213 -1.559 16.259 1.00 93.12 197 ALA A O 1
ATOM 1481 N N . ALA A 1 198 ? -13.843 0.497 15.463 1.00 92.94 198 ALA A N 1
ATOM 1482 C CA . ALA A 1 198 ? -14.366 1.187 16.644 1.00 92.94 198 ALA A CA 1
ATOM 1483 C C . ALA A 1 198 ? -15.829 0.819 16.944 1.00 92.94 198 ALA A C 1
ATOM 1485 O O . ALA A 1 198 ? -16.223 0.684 18.105 1.00 92.94 198 ALA A O 1
ATOM 1486 N N . LYS A 1 199 ? -16.662 0.678 15.904 1.00 93.75 199 LYS A N 1
ATOM 1487 C CA . LYS A 1 199 ? -18.061 0.259 16.049 1.00 93.75 199 LYS A CA 1
ATOM 1488 C C . LYS A 1 199 ? -18.154 -1.188 16.541 1.00 93.75 199 LYS A C 1
ATOM 1490 O O . LYS A 1 199 ? -18.869 -1.433 17.511 1.00 93.75 199 LYS A O 1
ATOM 1495 N N . ALA A 1 200 ? -17.391 -2.100 15.941 1.00 90.56 200 ALA A N 1
ATOM 1496 C CA . ALA A 1 200 ? -17.359 -3.509 16.328 1.00 90.56 200 ALA A CA 1
ATOM 1497 C C . ALA A 1 200 ? -16.924 -3.696 17.793 1.00 90.56 200 ALA A C 1
ATOM 1499 O O . ALA A 1 200 ? -17.594 -4.397 18.550 1.00 90.56 200 ALA A O 1
ATOM 1500 N N . GLN A 1 201 ? -15.881 -2.987 18.242 1.00 89.19 201 GLN A N 1
ATOM 1501 C CA . GLN A 1 201 ? -15.438 -3.019 19.643 1.00 89.19 201 GLN A CA 1
ATOM 1502 C C . GLN A 1 201 ? -16.525 -2.531 20.613 1.00 89.19 201 GLN A C 1
ATOM 1504 O O . GLN A 1 201 ? -16.754 -3.138 21.661 1.00 89.19 201 GLN A O 1
ATOM 1509 N N . LYS A 1 202 ? -17.249 -1.457 20.261 1.00 91.38 202 LYS A N 1
ATOM 1510 C CA . LYS A 1 202 ? -18.373 -0.954 21.072 1.00 91.38 202 LYS A CA 1
ATOM 1511 C C . LYS A 1 202 ? -19.513 -1.967 21.164 1.00 91.38 202 LYS A C 1
ATOM 1513 O O . LYS A 1 202 ? -20.118 -2.104 22.227 1.00 91.38 202 LYS A O 1
ATOM 1518 N N . GLU A 1 203 ? -19.835 -2.645 20.069 1.00 92.38 203 GLU A N 1
ATOM 1519 C CA . GLU A 1 203 ? -20.885 -3.668 20.026 1.00 92.38 203 GLU A CA 1
ATOM 1520 C C . GLU A 1 203 ? -20.493 -4.909 20.836 1.00 92.38 203 GLU A C 1
ATOM 1522 O O . GLU A 1 203 ? -21.286 -5.367 21.661 1.00 92.38 203 GLU A O 1
ATOM 1527 N N . ALA A 1 204 ? -19.247 -5.373 20.710 1.00 88.94 204 ALA A N 1
ATOM 1528 C CA . ALA A 1 204 ? -18.703 -6.468 21.510 1.00 88.94 204 ALA A CA 1
ATOM 1529 C C . ALA A 1 204 ? -18.727 -6.149 23.016 1.00 88.94 204 ALA A C 1
ATOM 1531 O O . ALA A 1 204 ? -19.202 -6.958 23.816 1.00 88.94 204 ALA A O 1
ATOM 1532 N N . ALA A 1 205 ? -18.319 -4.937 23.411 1.00 90.12 205 ALA A N 1
ATOM 1533 C CA . ALA A 1 205 ? -18.360 -4.499 24.807 1.00 90.12 205 ALA A CA 1
ATOM 1534 C C . ALA A 1 205 ? -19.793 -4.444 25.370 1.00 90.12 205 ALA A C 1
ATOM 1536 O O . ALA A 1 205 ? -20.026 -4.805 26.526 1.00 90.12 205 ALA A O 1
ATOM 1537 N N . LYS A 1 206 ? -20.778 -4.018 24.566 1.00 92.50 206 LYS A N 1
ATOM 1538 C CA . LYS A 1 206 ? -22.199 -4.042 24.957 1.00 92.50 206 LYS A CA 1
ATOM 1539 C C . LYS A 1 206 ? -22.719 -5.472 25.115 1.00 92.50 206 LYS A C 1
ATOM 1541 O O . LYS A 1 206 ? -23.419 -5.753 26.085 1.00 92.50 206 LYS A O 1
ATOM 1546 N N . ALA A 1 207 ? -22.371 -6.367 24.192 1.00 91.25 207 ALA A N 1
ATOM 1547 C CA . ALA A 1 207 ? -22.773 -7.769 24.248 1.00 91.25 207 ALA A CA 1
ATOM 1548 C C . ALA A 1 207 ? -22.184 -8.484 25.476 1.00 91.25 207 ALA A C 1
ATOM 1550 O O . ALA A 1 207 ? -22.910 -9.202 26.162 1.00 91.25 207 ALA A O 1
ATOM 1551 N N . ALA A 1 208 ? -20.913 -8.233 25.804 1.00 89.88 208 ALA A N 1
ATOM 1552 C CA . ALA A 1 208 ? -20.263 -8.780 26.995 1.00 89.88 208 ALA A CA 1
ATOM 1553 C C . ALA A 1 208 ? -20.967 -8.341 28.291 1.00 89.88 208 ALA A C 1
ATOM 1555 O O . ALA A 1 208 ? -21.297 -9.180 29.124 1.00 89.88 208 ALA A O 1
ATOM 1556 N N . LYS A 1 209 ? -21.306 -7.048 28.416 1.00 87.44 209 LYS A N 1
ATOM 1557 C CA . LYS A 1 209 ? -2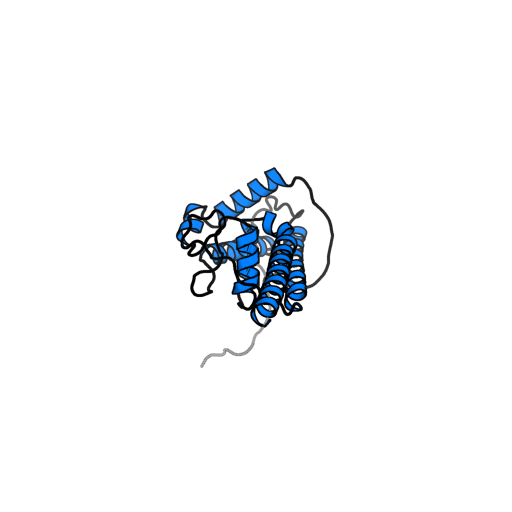2.055 -6.513 29.571 1.00 87.44 209 LYS A CA 1
ATOM 1558 C C . LYS A 1 209 ? -23.471 -7.079 29.705 1.00 87.44 209 LYS A C 1
ATOM 1560 O O . LYS A 1 209 ? -24.005 -7.117 30.808 1.00 87.44 209 LYS A O 1
ATOM 1565 N N . LYS A 1 210 ? -24.103 -7.470 28.593 1.00 85.88 210 LYS A N 1
ATOM 1566 C CA . LYS A 1 210 ? -25.426 -8.109 28.608 1.00 85.88 210 LYS A CA 1
ATOM 1567 C C . LYS A 1 210 ? -25.348 -9.574 29.046 1.00 85.88 210 LYS A C 1
ATOM 1569 O O . LYS A 1 210 ? -26.288 -10.042 29.663 1.00 85.88 210 LYS A O 1
ATOM 1574 N N . LYS A 1 211 ? -24.256 -10.280 28.732 1.00 80.00 211 LYS A N 1
ATOM 1575 C CA . LYS A 1 211 ? -24.033 -11.677 29.148 1.00 80.00 211 LYS A CA 1
ATOM 1576 C C . LYS A 1 211 ? -23.604 -11.820 30.614 1.00 80.00 211 LYS A C 1
ATOM 1578 O O . LYS A 1 211 ? -23.707 -12.908 31.157 1.00 80.00 211 LYS A O 1
ATOM 1583 N N . SER A 1 212 ? -23.096 -10.751 31.230 1.00 73.94 212 SER A N 1
ATOM 1584 C CA . SER A 1 212 ? -22.685 -10.721 32.641 1.00 73.94 212 SER A CA 1
ATOM 1585 C C . SER A 1 212 ? -23.789 -10.253 33.603 1.00 73.94 212 SER A C 1
ATOM 1587 O O . SER A 1 212 ? -23.496 -9.996 34.768 1.00 73.94 212 SER A O 1
ATOM 1589 N N . LYS A 1 213 ? -25.012 -10.043 33.107 1.00 62.72 213 LYS A N 1
ATOM 1590 C CA . LYS A 1 213 ? -26.218 -9.730 33.884 1.00 62.72 213 LYS A CA 1
ATOM 1591 C C . LYS A 1 213 ? -27.182 -10.897 33.777 1.00 62.72 213 LYS A C 1
ATOM 1593 O O . LYS A 1 213 ? -27.875 -11.136 34.783 1.00 62.72 213 LYS A O 1
#

Solvent-accessible surface area (backbone atoms only — not comparable to full-atom values): 12762 Å² total; per-residue (Å²): 137,85,94,81,79,89,83,84,83,89,83,86,88,82,84,82,88,68,82,89,73,77,77,81,86,82,56,60,72,62,51,55,53,46,54,53,50,52,54,53,51,49,49,52,49,50,58,62,54,70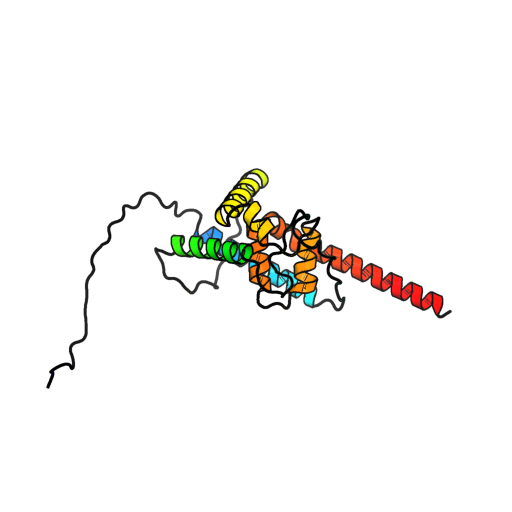,74,48,89,72,82,59,84,50,58,86,68,38,77,33,55,86,33,81,35,69,40,28,39,36,92,86,72,45,73,16,65,39,28,53,38,39,48,48,50,54,51,47,52,51,46,65,69,26,74,83,54,76,87,90,81,80,95,71,90,84,88,79,91,83,80,95,75,67,74,62,69,52,46,50,52,48,25,52,51,44,34,50,76,43,58,28,71,71,45,42,44,74,47,22,44,28,8,18,83,40,69,48,46,47,50,33,24,46,57,47,69,32,63,85,43,93,57,34,66,59,35,51,53,25,42,34,53,61,36,68,68,45,73,84,36,47,65,58,35,44,51,52,49,53,53,51,48,55,49,51,55,53,52,51,55,51,52,52,60,60,74,77,106

pLDDT: mean 72.96, std 22.62, range [29.81, 98.25]